Protein AF-A0A7K2QIB9-F1 (afdb_monomer_lite)

Secondary structure (DSSP, 8-state):
------PPP-HHHHHHHHTS--S-THHHHHHHHHHHHHTT------TTHHHHHHTTPPPSTTHHHHHHHHHHHHHTS---HHHHSTTS--SS-EEEEETTTTTTS-SSHHHHHHHHHHHHT--SEEEEEPPPHHHHHHHHHHHHHSPPP--PPPSS-SEE--HHHHHHHHHHHHHHHHHHHHHGGGGHHHHHTTHHHHHHHHHHEE--HHHHHHHHHHHHHHHHHHHHHHHHHHHHTT--

pLDDT: mean 85.78, std 11.89, range [34.44, 96.44]

Structure (mmCIF, N/CA/C/O backbone):
data_AF-A0A7K2QIB9-F1
#
_entry.id   AF-A0A7K2QIB9-F1
#
loop_
_atom_site.group_PDB
_atom_site.id
_atom_site.type_symbol
_atom_site.label_atom_id
_atom_site.label_alt_id
_atom_site.label_comp_id
_atom_site.label_asym_id
_atom_site.label_entity_id
_atom_site.label_seq_id
_atom_site.pdbx_PDB_ins_code
_atom_site.Cartn_x
_atom_site.Cartn_y
_atom_site.Cartn_z
_atom_site.occupancy
_atom_site.B_iso_or_equiv
_atom_site.auth_seq_id
_atom_site.auth_comp_id
_atom_site.auth_asym_id
_atom_site.auth_atom_id
_atom_site.pdbx_PDB_model_num
ATOM 1 N N . MET A 1 1 ? 44.587 0.524 -6.800 1.00 34.44 1 MET A N 1
ATOM 2 C CA . MET A 1 1 ? 43.826 0.194 -8.027 1.00 34.44 1 MET A CA 1
ATOM 3 C C . MET A 1 1 ? 43.039 -1.088 -7.784 1.00 34.44 1 MET A C 1
ATOM 5 O O . MET A 1 1 ? 43.622 -2.162 -7.813 1.00 34.44 1 MET A O 1
ATOM 9 N N . ALA A 1 2 ? 41.749 -0.988 -7.451 1.00 35.84 2 ALA A N 1
ATOM 10 C CA . ALA A 1 2 ? 40.898 -2.160 -7.239 1.00 35.84 2 ALA A CA 1
ATOM 11 C C . ALA A 1 2 ? 40.433 -2.709 -8.596 1.00 35.84 2 ALA A C 1
ATOM 13 O O . ALA A 1 2 ? 39.821 -1.992 -9.385 1.00 35.84 2 ALA A O 1
ATOM 14 N N . ARG A 1 3 ? 40.770 -3.972 -8.866 1.00 35.41 3 ARG A N 1
ATOM 15 C CA . ARG A 1 3 ? 40.412 -4.726 -10.073 1.00 35.41 3 ARG A CA 1
ATOM 16 C C . ARG A 1 3 ? 38.887 -4.744 -10.210 1.00 35.41 3 ARG A C 1
ATOM 18 O O . ARG A 1 3 ? 38.201 -5.292 -9.350 1.00 35.41 3 ARG A O 1
ATOM 25 N N . SER A 1 4 ? 38.354 -4.115 -11.253 1.00 42.84 4 SER A N 1
ATOM 26 C CA . SER A 1 4 ? 36.928 -4.160 -11.574 1.00 42.84 4 SER A CA 1
ATOM 27 C C . SER A 1 4 ? 36.536 -5.622 -11.782 1.00 42.84 4 SER A C 1
ATOM 29 O O . SER A 1 4 ? 36.976 -6.247 -12.741 1.00 42.84 4 SER A O 1
ATOM 31 N N . LYS A 1 5 ? 35.769 -6.196 -10.851 1.00 53.59 5 LYS A N 1
ATOM 32 C CA . LYS A 1 5 ? 35.172 -7.526 -11.008 1.00 53.59 5 LYS A CA 1
ATOM 33 C C . LYS A 1 5 ? 34.316 -7.466 -12.274 1.00 53.59 5 LYS A C 1
ATOM 35 O O . LYS A 1 5 ? 33.343 -6.713 -12.292 1.00 53.59 5 LYS A O 1
ATOM 40 N N . GLU A 1 6 ? 34.717 -8.158 -13.339 1.00 58.16 6 GLU A N 1
ATOM 41 C CA . GLU A 1 6 ? 33.943 -8.198 -14.580 1.00 58.16 6 GLU A CA 1
ATOM 42 C C . GLU A 1 6 ? 32.537 -8.705 -14.251 1.00 58.16 6 GLU A C 1
ATOM 44 O O . GLU A 1 6 ? 32.339 -9.834 -13.800 1.00 58.16 6 GLU A O 1
ATOM 49 N N . LEU A 1 7 ? 31.555 -7.815 -14.376 1.00 74.12 7 LEU A N 1
ATOM 50 C CA . LEU A 1 7 ? 30.162 -8.158 -14.152 1.00 74.12 7 LEU A CA 1
ATOM 51 C C . LEU A 1 7 ? 29.705 -8.991 -15.348 1.00 74.12 7 LEU A C 1
ATOM 53 O O . LEU A 1 7 ? 29.745 -8.521 -16.484 1.00 74.12 7 LEU A O 1
ATOM 57 N N . SER A 1 8 ? 29.268 -10.224 -15.093 1.00 83.12 8 SER A N 1
ATOM 58 C CA . SER A 1 8 ? 28.688 -11.060 -16.142 1.00 83.12 8 SER A CA 1
ATOM 59 C C . SER A 1 8 ? 27.402 -10.404 -16.680 1.00 83.12 8 SER A C 1
ATOM 61 O O . SER A 1 8 ? 26.557 -9.981 -15.873 1.00 83.12 8 SER A O 1
ATOM 63 N N . PRO A 1 9 ? 27.219 -10.289 -18.011 1.00 90.31 9 PRO A N 1
ATOM 64 C CA . PRO A 1 9 ? 26.031 -9.683 -18.605 1.00 90.31 9 PRO A CA 1
ATOM 65 C C . PRO A 1 9 ? 24.720 -10.314 -18.116 1.00 90.31 9 PRO A C 1
ATOM 67 O O . PRO A 1 9 ? 24.617 -11.519 -17.901 1.00 90.31 9 PRO A O 1
ATOM 70 N N . ASN A 1 10 ? 23.672 -9.499 -17.952 1.00 92.81 10 ASN A N 1
ATOM 71 C CA . ASN A 1 10 ? 22.337 -9.999 -17.617 1.00 92.81 10 ASN A CA 1
ATOM 72 C C . ASN A 1 10 ? 21.604 -10.487 -18.875 1.00 92.81 10 ASN A C 1
ATOM 74 O O . ASN A 1 10 ? 20.792 -9.763 -19.457 1.00 92.81 10 ASN A O 1
ATOM 78 N N . HIS A 1 11 ? 21.907 -11.711 -19.303 1.00 92.94 11 HIS A N 1
ATOM 79 C CA . HIS A 1 11 ? 21.233 -12.339 -20.442 1.00 92.94 11 HIS A CA 1
ATOM 80 C C . HIS A 1 11 ? 19.734 -12.533 -20.194 1.00 92.94 11 HIS A C 1
ATOM 82 O O . HIS A 1 11 ? 18.939 -12.360 -21.114 1.00 92.94 11 HIS A O 1
ATOM 88 N N . ARG A 1 12 ? 19.339 -12.802 -18.944 1.00 94.06 12 ARG A N 1
ATOM 89 C CA . ARG A 1 12 ? 17.939 -13.022 -18.585 1.00 94.06 12 ARG A CA 1
ATOM 90 C C . ARG A 1 12 ? 17.100 -11.752 -18.708 1.00 94.06 12 ARG A C 1
ATOM 92 O O . ARG A 1 12 ? 16.069 -11.772 -19.368 1.00 94.06 12 ARG A O 1
ATOM 99 N N . LEU A 1 13 ? 17.577 -10.627 -18.171 1.00 94.50 13 LEU A N 1
ATOM 100 C CA . LEU A 1 13 ? 16.929 -9.325 -18.367 1.00 94.50 13 LEU A CA 1
ATOM 101 C C . LEU A 1 13 ? 16.839 -8.958 -19.855 1.00 94.50 13 LEU A C 1
ATOM 103 O O . LEU A 1 13 ? 15.827 -8.417 -20.288 1.00 94.50 13 LEU A O 1
ATOM 107 N N . ARG A 1 14 ? 17.875 -9.265 -20.648 1.00 94.56 14 ARG A N 1
ATOM 108 C CA . ARG A 1 14 ? 17.849 -9.028 -22.099 1.00 94.56 14 ARG A CA 1
ATOM 109 C C . ARG A 1 14 ? 16.734 -9.820 -22.778 1.00 94.56 14 ARG A C 1
ATOM 111 O O . ARG A 1 14 ? 16.006 -9.247 -23.578 1.00 94.56 14 ARG A O 1
ATOM 118 N N . GLN A 1 15 ? 16.611 -11.102 -22.446 1.00 94.62 15 GLN A N 1
ATOM 119 C CA . GLN A 1 15 ? 15.565 -11.969 -22.979 1.00 94.62 15 GLN A CA 1
ATOM 120 C C . GLN A 1 15 ? 14.174 -11.454 -22.595 1.00 94.62 15 GLN A C 1
ATOM 122 O O . GLN A 1 15 ? 13.330 -11.289 -23.464 1.00 94.62 15 GLN A O 1
ATOM 127 N N . LEU A 1 16 ? 13.960 -11.118 -21.320 1.00 96.12 16 LEU A N 1
ATOM 128 C CA . LEU A 1 16 ? 12.670 -10.613 -20.847 1.00 96.12 16 LEU A CA 1
ATOM 129 C C . LEU A 1 16 ? 12.266 -9.304 -21.528 1.00 96.12 16 LEU A C 1
ATOM 131 O O . LEU A 1 16 ? 11.098 -9.141 -21.841 1.00 96.12 16 LEU A O 1
ATOM 135 N N . ILE A 1 17 ? 13.208 -8.389 -21.784 1.00 95.31 17 ILE A N 1
ATOM 136 C CA . ILE A 1 17 ? 12.923 -7.166 -22.554 1.00 95.31 17 ILE A CA 1
ATOM 137 C C . ILE A 1 17 ? 12.579 -7.509 -24.009 1.00 95.31 17 ILE A C 1
ATOM 139 O O . ILE A 1 17 ? 11.667 -6.910 -24.563 1.00 95.31 17 ILE A O 1
ATOM 143 N N . ALA A 1 18 ? 13.270 -8.467 -24.629 1.00 94.50 18 ALA A N 1
ATOM 144 C CA . ALA A 1 18 ? 12.975 -8.884 -26.001 1.00 94.50 18 ALA A CA 1
ATOM 145 C C . ALA A 1 18 ? 11.606 -9.577 -26.143 1.00 94.50 18 ALA A C 1
ATOM 147 O O . ALA A 1 18 ? 11.013 -9.529 -27.213 1.00 94.50 18 ALA A O 1
ATOM 148 N N . GLU A 1 19 ? 11.102 -10.198 -25.074 1.00 95.88 19 GLU A N 1
ATOM 149 C CA . GLU A 1 19 ? 9.745 -10.759 -25.013 1.00 95.88 19 GLU A CA 1
ATOM 150 C C . GLU A 1 19 ? 8.657 -9.674 -24.869 1.00 95.88 19 GLU A C 1
ATOM 152 O O . GLU A 1 19 ? 7.476 -9.977 -25.009 1.00 95.88 19 GLU A O 1
ATOM 157 N N . THR A 1 20 ? 9.023 -8.417 -24.589 1.00 94.94 20 THR A N 1
ATOM 158 C CA . THR A 1 20 ? 8.064 -7.301 -24.536 1.00 94.94 20 THR A CA 1
ATOM 159 C C . THR A 1 20 ? 7.880 -6.633 -25.897 1.00 94.94 20 THR A C 1
ATOM 161 O O . THR A 1 20 ? 8.784 -6.616 -26.725 1.00 94.94 20 THR A O 1
ATOM 164 N N . GLU A 1 21 ? 6.751 -5.950 -26.078 1.00 91.69 21 GLU A N 1
ATOM 165 C CA . GLU A 1 21 ? 6.473 -5.081 -27.234 1.00 91.69 21 GLU A CA 1
ATOM 166 C C . GLU A 1 21 ? 7.156 -3.697 -27.126 1.00 91.69 21 GLU A C 1
ATOM 168 O O . GLU A 1 21 ? 6.590 -2.674 -27.503 1.00 91.69 21 GLU A O 1
ATOM 173 N N . TRP A 1 22 ? 8.339 -3.602 -26.509 1.00 94.31 22 TRP A N 1
ATOM 174 C CA . TRP A 1 22 ? 9.015 -2.316 -26.301 1.00 94.31 22 TRP A CA 1
ATOM 175 C C . TRP A 1 22 ? 9.987 -1.987 -27.438 1.00 94.31 22 TRP A C 1
ATOM 177 O O . TRP A 1 22 ? 10.928 -2.732 -27.692 1.00 94.31 22 TRP A O 1
ATOM 187 N N . ASP A 1 23 ? 9.851 -0.791 -28.020 1.00 86.44 23 ASP A N 1
ATOM 188 C CA . ASP A 1 23 ? 10.692 -0.321 -29.139 1.00 86.44 23 ASP A CA 1
ATOM 189 C C . ASP A 1 23 ? 12.177 -0.147 -28.784 1.00 86.44 23 ASP A C 1
ATOM 191 O O . ASP A 1 23 ? 13.050 -0.114 -29.652 1.00 86.44 23 ASP A O 1
ATOM 195 N N . SER A 1 24 ? 12.497 0.034 -27.499 1.00 90.12 24 SER A N 1
ATOM 196 C CA . SER A 1 24 ? 13.882 0.149 -27.050 1.00 90.12 24 SER A CA 1
ATOM 197 C C . SER A 1 24 ? 14.056 -0.170 -25.570 1.00 90.12 24 SER A C 1
ATOM 199 O O . SER A 1 24 ? 13.151 -0.018 -24.750 1.00 90.12 24 SER A O 1
ATOM 201 N N . VAL A 1 25 ? 15.298 -0.480 -25.195 1.00 91.94 25 VAL A N 1
ATOM 202 C CA . VAL A 1 25 ? 15.733 -0.638 -23.796 1.00 91.94 25 VAL A CA 1
ATOM 203 C C . VAL A 1 25 ? 15.468 0.627 -22.956 1.00 91.94 25 VAL A C 1
ATOM 205 O O . VAL A 1 25 ? 15.287 0.537 -21.742 1.00 91.94 25 VAL A O 1
ATOM 208 N N . GLY A 1 26 ? 15.402 1.808 -23.585 1.00 93.06 26 GLY A N 1
ATOM 209 C CA . GLY A 1 26 ? 15.085 3.069 -22.909 1.00 93.06 26 GLY A CA 1
ATOM 210 C C . GLY A 1 26 ? 13.662 3.120 -22.343 1.00 93.06 26 GLY A C 1
ATOM 211 O O . GLY A 1 26 ? 13.453 3.746 -21.305 1.00 93.06 26 GLY A O 1
ATOM 212 N N . VAL A 1 27 ? 12.713 2.393 -22.946 1.00 95.81 27 VAL A N 1
ATOM 213 C CA . VAL A 1 27 ? 11.317 2.308 -22.474 1.00 95.81 27 VAL A CA 1
ATOM 214 C C . VAL A 1 27 ? 11.242 1.722 -21.062 1.00 95.81 27 VAL A C 1
ATOM 216 O O . VAL A 1 27 ? 10.396 2.135 -20.267 1.00 95.81 27 VAL A O 1
ATOM 219 N N . LEU A 1 28 ? 12.165 0.822 -20.702 1.00 96.19 28 LEU A N 1
ATOM 220 C CA . LEU A 1 28 ? 12.254 0.288 -19.344 1.00 96.19 28 LEU A CA 1
ATOM 221 C C . LEU A 1 28 ? 12.539 1.397 -18.320 1.00 96.19 28 LEU A C 1
ATOM 223 O O . LEU A 1 28 ? 11.940 1.398 -17.247 1.00 96.19 28 LEU A O 1
ATOM 227 N N . ALA A 1 29 ? 13.410 2.360 -18.643 1.00 96.19 29 ALA A N 1
ATOM 228 C CA . ALA A 1 29 ? 13.673 3.492 -17.753 1.00 96.19 29 ALA A CA 1
ATOM 229 C C . ALA A 1 29 ? 12.407 4.330 -17.546 1.00 96.19 29 ALA A C 1
ATOM 231 O O . ALA A 1 29 ? 12.079 4.660 -16.410 1.00 96.19 29 ALA A O 1
ATOM 232 N N . ASP A 1 30 ? 11.658 4.608 -18.616 1.00 95.88 30 ASP A N 1
ATOM 233 C CA . ASP A 1 30 ? 10.419 5.383 -18.524 1.00 95.88 30 ASP A CA 1
ATOM 234 C C . ASP A 1 30 ? 9.346 4.650 -17.708 1.00 95.88 30 ASP A C 1
ATOM 236 O O . ASP A 1 30 ? 8.641 5.265 -16.909 1.00 95.88 30 ASP A O 1
ATOM 240 N N . ARG A 1 31 ? 9.221 3.327 -17.882 1.00 96.00 31 ARG A N 1
ATOM 241 C CA . ARG A 1 31 ? 8.296 2.481 -17.109 1.00 96.00 31 ARG A CA 1
ATOM 242 C C . ARG A 1 31 ? 8.660 2.495 -15.624 1.00 96.00 31 ARG A C 1
ATOM 244 O O . ARG A 1 31 ? 7.782 2.695 -14.790 1.00 96.00 31 ARG A O 1
ATOM 251 N N . VAL A 1 32 ? 9.942 2.344 -15.293 1.00 95.62 32 VAL A N 1
ATOM 252 C CA . VAL A 1 32 ? 10.411 2.404 -13.901 1.00 95.62 32 VAL A CA 1
ATOM 253 C C . VAL A 1 32 ? 10.244 3.807 -13.316 1.00 95.62 32 VAL A C 1
ATOM 255 O O . VAL A 1 32 ? 9.813 3.918 -12.175 1.00 95.62 32 VAL A O 1
ATOM 258 N N . ASN A 1 33 ? 10.497 4.874 -14.080 1.00 95.56 33 ASN A N 1
ATOM 259 C CA . ASN A 1 33 ? 10.258 6.253 -13.638 1.00 95.56 33 ASN A CA 1
ATOM 260 C C . ASN A 1 33 ? 8.776 6.511 -13.343 1.00 95.56 33 ASN A C 1
ATOM 262 O O . ASN A 1 33 ? 8.464 7.159 -12.349 1.00 95.56 33 ASN A O 1
ATOM 266 N N . ARG A 1 34 ? 7.854 5.955 -14.144 1.00 93.81 34 ARG A N 1
ATOM 267 C CA . ARG A 1 34 ? 6.416 6.018 -13.838 1.00 93.81 34 ARG A CA 1
ATOM 268 C C . ARG A 1 34 ? 6.078 5.327 -12.521 1.00 93.81 34 ARG A C 1
ATOM 270 O O . ARG A 1 34 ? 5.335 5.894 -11.730 1.00 93.81 34 ARG A O 1
ATOM 277 N N . LEU A 1 35 ? 6.634 4.142 -12.269 1.00 93.56 35 LEU A N 1
ATOM 278 C CA . LEU A 1 35 ? 6.415 3.435 -11.004 1.00 93.56 35 LEU A CA 1
ATOM 279 C C . LEU A 1 35 ? 7.051 4.168 -9.811 1.00 93.56 35 LEU A C 1
ATOM 281 O O . LEU A 1 35 ? 6.445 4.241 -8.751 1.00 93.56 35 LEU A O 1
ATOM 285 N N . LEU A 1 36 ? 8.245 4.746 -9.983 1.00 90.88 36 LEU A N 1
ATOM 286 C CA . LEU A 1 36 ? 8.891 5.584 -8.968 1.00 90.88 36 LEU A CA 1
ATOM 287 C C . LEU A 1 36 ? 8.018 6.791 -8.618 1.00 90.88 36 LEU A C 1
ATOM 289 O O . LEU A 1 36 ? 7.805 7.059 -7.440 1.00 90.88 36 LEU A O 1
ATOM 293 N N . HIS A 1 37 ? 7.457 7.459 -9.625 1.00 89.31 37 HIS A N 1
ATOM 294 C CA . HIS A 1 37 ? 6.536 8.574 -9.426 1.00 89.31 37 HIS A CA 1
ATOM 295 C C . HIS A 1 37 ? 5.244 8.137 -8.718 1.00 89.31 37 HIS A C 1
ATOM 297 O O . HIS A 1 37 ? 4.799 8.792 -7.783 1.00 89.31 37 HIS A O 1
ATOM 303 N N . GLN A 1 38 ? 4.655 7.002 -9.113 1.00 86.50 38 GLN A N 1
ATOM 304 C CA . GLN A 1 38 ? 3.487 6.420 -8.432 1.00 86.50 38 GLN A CA 1
ATOM 305 C C . GLN A 1 38 ? 3.766 6.031 -6.977 1.00 86.50 38 GLN A C 1
ATOM 307 O O . GLN A 1 38 ? 2.830 5.955 -6.188 1.00 86.50 38 GLN A O 1
ATOM 312 N N . ALA A 1 39 ? 5.031 5.782 -6.643 1.00 83.94 39 ALA A N 1
ATOM 313 C CA . ALA A 1 39 ? 5.508 5.518 -5.294 1.00 83.94 39 ALA A CA 1
ATOM 314 C C . ALA A 1 39 ? 5.919 6.780 -4.514 1.00 83.94 39 ALA A C 1
ATOM 316 O O . ALA A 1 39 ? 6.516 6.661 -3.446 1.00 83.94 39 ALA A O 1
ATOM 317 N N . GLY A 1 40 ? 5.697 7.982 -5.059 1.00 81.12 40 GLY A N 1
ATOM 318 C CA . GLY A 1 40 ? 6.124 9.240 -4.437 1.00 81.12 40 GLY A CA 1
ATOM 319 C C . GLY A 1 40 ? 7.645 9.451 -4.412 1.00 81.12 40 GLY A C 1
ATOM 320 O O . GLY A 1 40 ? 8.139 10.348 -3.733 1.00 81.12 40 GLY A O 1
ATOM 321 N N . SER A 1 41 ? 8.423 8.641 -5.140 1.00 85.06 41 SER A N 1
ATOM 322 C CA . SER A 1 41 ? 9.877 8.787 -5.205 1.00 85.06 41 SER A CA 1
ATOM 323 C C . SER A 1 41 ? 10.282 9.913 -6.154 1.00 85.06 41 SER A C 1
ATOM 325 O O . SER A 1 41 ? 9.858 9.952 -7.307 1.00 85.06 41 SER A O 1
ATOM 327 N N . ARG A 1 42 ? 11.205 10.773 -5.706 1.00 82.62 42 ARG A N 1
ATOM 328 C CA . ARG A 1 42 ? 11.809 11.840 -6.530 1.00 82.62 42 ARG A CA 1
ATOM 329 C C . ARG A 1 42 ? 12.936 11.355 -7.449 1.00 82.62 42 ARG A C 1
ATOM 331 O O . ARG A 1 42 ? 13.497 12.126 -8.223 1.00 82.62 42 ARG A O 1
ATOM 338 N N . ARG A 1 43 ? 13.334 10.085 -7.342 1.00 88.88 43 ARG A N 1
ATOM 339 C CA . ARG A 1 43 ? 14.451 9.535 -8.116 1.00 88.88 43 ARG A CA 1
ATOM 340 C C . ARG A 1 43 ? 14.063 9.413 -9.589 1.00 88.88 43 ARG A C 1
ATOM 342 O O . ARG A 1 43 ? 13.095 8.736 -9.911 1.00 88.88 43 ARG A O 1
ATOM 349 N N . VAL A 1 44 ? 14.893 9.958 -10.479 1.00 93.19 44 VAL A N 1
ATOM 350 C CA . VAL A 1 44 ? 14.753 9.787 -11.933 1.00 93.19 44 VAL A CA 1
ATOM 351 C C . VAL A 1 44 ? 15.902 8.945 -12.478 1.00 93.19 44 VAL A C 1
ATOM 353 O O . VAL A 1 44 ? 17.078 9.192 -12.212 1.00 93.19 44 VAL A O 1
ATOM 356 N N . ILE A 1 45 ? 15.560 7.921 -13.251 1.00 94.56 45 ILE A N 1
ATOM 357 C CA . ILE A 1 45 ? 16.498 7.041 -13.940 1.00 94.56 45 ILE A CA 1
ATOM 358 C C . ILE A 1 45 ? 16.682 7.543 -15.370 1.00 94.56 45 ILE A C 1
ATOM 360 O O . ILE A 1 45 ? 15.728 7.621 -16.142 1.00 94.56 45 ILE A O 1
ATOM 364 N N . HIS A 1 46 ? 17.927 7.836 -15.748 1.00 96.12 46 HIS A N 1
ATOM 365 C CA . HIS A 1 46 ? 18.254 8.235 -17.115 1.00 96.12 46 HIS A CA 1
ATOM 366 C C . HIS A 1 46 ? 17.998 7.086 -18.104 1.00 96.12 46 HIS A C 1
ATOM 368 O O . HIS A 1 46 ? 18.300 5.929 -17.795 1.00 96.12 46 HIS A O 1
ATOM 374 N N . ARG A 1 47 ? 17.541 7.399 -19.324 1.00 95.19 47 ARG A N 1
ATOM 375 C CA . ARG A 1 47 ? 17.174 6.417 -20.366 1.00 95.19 47 ARG A CA 1
ATOM 376 C C . ARG A 1 47 ? 18.288 5.452 -20.774 1.00 95.19 47 ARG A C 1
ATOM 378 O O . ARG A 1 47 ? 18.010 4.354 -21.243 1.00 95.19 47 ARG A O 1
ATOM 385 N N . THR A 1 48 ? 19.551 5.821 -20.566 1.00 95.38 48 THR A N 1
ATOM 386 C CA . THR A 1 48 ? 20.703 4.941 -20.844 1.00 95.38 48 THR A CA 1
ATOM 387 C C . THR A 1 48 ? 21.094 4.042 -19.665 1.00 95.38 48 THR A C 1
ATOM 389 O O . THR A 1 48 ? 21.907 3.132 -19.816 1.00 95.38 48 THR A O 1
ATOM 392 N N . THR A 1 49 ? 20.517 4.250 -18.480 1.00 95.44 49 THR A N 1
ATOM 393 C CA . THR A 1 49 ? 20.827 3.460 -17.277 1.00 95.44 49 THR A CA 1
ATOM 394 C C . THR A 1 49 ? 20.518 1.970 -17.440 1.00 95.44 49 THR A C 1
ATOM 396 O O . THR A 1 49 ? 21.358 1.172 -17.019 1.00 95.44 49 THR A O 1
ATOM 399 N N . PRO A 1 50 ? 19.408 1.547 -18.085 1.00 95.88 50 PRO A N 1
ATOM 400 C CA . PRO A 1 50 ? 19.117 0.123 -18.231 1.00 95.88 50 PRO A CA 1
ATOM 401 C C . PRO A 1 50 ? 20.180 -0.663 -19.009 1.00 95.88 50 PRO A C 1
ATOM 403 O O . PRO A 1 50 ? 20.387 -1.846 -18.744 1.00 95.88 50 PRO A O 1
ATOM 406 N N . TYR A 1 51 ? 20.961 -0.011 -19.877 1.00 95.25 51 TYR A N 1
ATOM 407 C CA . TYR A 1 51 ? 22.106 -0.655 -20.530 1.00 95.25 51 TYR A CA 1
ATOM 408 C C . TYR A 1 51 ? 23.183 -1.101 -19.528 1.00 95.25 51 TYR A C 1
ATOM 410 O O . TYR A 1 51 ? 23.835 -2.122 -19.744 1.00 95.25 51 TYR A O 1
ATOM 418 N N . LYS A 1 52 ? 23.353 -0.401 -18.396 1.00 94.31 52 LYS A N 1
ATOM 419 C CA . LYS A 1 52 ? 24.241 -0.849 -17.307 1.00 94.31 52 LYS A CA 1
ATOM 420 C C . LYS A 1 52 ? 23.693 -2.103 -16.622 1.00 94.31 52 LYS A C 1
ATOM 422 O O . LYS A 1 52 ? 24.473 -2.967 -16.225 1.00 94.31 52 LYS A O 1
ATOM 427 N N . TRP A 1 53 ? 22.370 -2.242 -16.529 1.00 94.50 53 TRP A N 1
ATOM 428 C CA . TRP A 1 53 ? 21.728 -3.427 -15.950 1.00 94.50 53 TRP A CA 1
ATOM 429 C C . TRP A 1 53 ? 21.912 -4.660 -16.830 1.00 94.50 53 TRP A C 1
ATOM 431 O O . TRP A 1 53 ? 22.245 -5.737 -16.330 1.00 94.50 53 TRP A O 1
ATOM 441 N N . LEU A 1 54 ? 21.825 -4.471 -18.150 1.00 93.44 54 LEU A N 1
ATOM 442 C CA . LEU A 1 54 ? 22.157 -5.492 -19.146 1.00 93.44 54 LEU A CA 1
ATOM 443 C C . LEU A 1 54 ? 23.630 -5.919 -19.097 1.00 93.44 54 LEU A C 1
ATOM 445 O O . LEU A 1 54 ? 23.928 -7.079 -19.365 1.00 93.44 54 LEU A O 1
ATOM 449 N N . ARG A 1 55 ? 24.551 -5.020 -18.728 1.00 92.19 55 ARG A N 1
ATOM 450 C CA . ARG A 1 55 ? 25.977 -5.341 -18.507 1.00 92.19 55 ARG A CA 1
ATOM 451 C C . ARG A 1 55 ? 26.261 -6.014 -17.167 1.00 92.19 55 ARG A C 1
ATOM 453 O O . ARG A 1 55 ? 27.378 -6.441 -16.936 1.00 92.19 55 ARG A O 1
ATOM 460 N N . GLY A 1 56 ? 25.266 -6.108 -16.294 1.00 88.88 56 GLY A N 1
ATOM 461 C CA . GLY A 1 56 ? 25.366 -6.898 -15.077 1.00 88.88 56 GLY A CA 1
ATOM 462 C C . GLY A 1 56 ? 25.195 -6.135 -13.770 1.00 88.88 56 GLY A C 1
ATOM 463 O O . GLY A 1 56 ? 25.160 -6.743 -12.705 1.00 88.88 56 GLY A O 1
ATOM 464 N N . HIS A 1 57 ? 25.025 -4.816 -13.831 1.00 90.44 57 HIS A N 1
ATOM 465 C CA . HIS A 1 57 ? 24.828 -4.001 -12.638 1.00 90.44 57 HIS A CA 1
ATOM 466 C C . HIS A 1 57 ? 23.413 -4.175 -12.065 1.00 90.44 57 HIS A C 1
ATOM 468 O O . HIS A 1 57 ? 22.430 -3.959 -12.773 1.00 90.44 57 HIS A O 1
ATOM 474 N N . VAL A 1 58 ? 23.283 -4.480 -10.774 1.00 89.94 58 VAL A N 1
ATOM 475 C CA . VAL A 1 58 ? 21.983 -4.443 -10.079 1.00 89.94 58 VAL A CA 1
ATOM 476 C C . VAL A 1 58 ? 21.783 -3.039 -9.511 1.00 89.94 58 VAL A C 1
ATOM 478 O O . VAL A 1 58 ? 22.671 -2.535 -8.824 1.00 89.94 58 VAL A O 1
ATOM 481 N N . PRO A 1 59 ? 20.690 -2.332 -9.839 1.00 89.62 59 PRO A N 1
ATOM 482 C CA . PRO A 1 59 ? 20.458 -1.003 -9.289 1.00 89.62 59 PRO A CA 1
ATOM 483 C C . PRO A 1 59 ? 20.201 -1.063 -7.774 1.00 89.62 59 PRO A C 1
ATOM 485 O O . PRO A 1 59 ? 19.754 -2.071 -7.245 1.00 89.62 59 PRO A O 1
ATOM 488 N N . SER A 1 60 ? 20.483 0.025 -7.061 1.00 86.06 60 SER A N 1
ATOM 489 C CA . SER A 1 60 ? 20.270 0.114 -5.611 1.00 86.06 60 SER A CA 1
ATOM 490 C C . SER A 1 60 ? 18.842 0.526 -5.238 1.00 86.06 60 SER A C 1
ATOM 492 O O . SER A 1 60 ? 1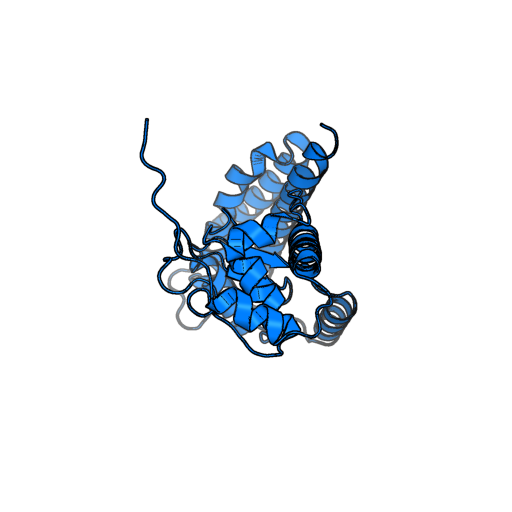8.125 1.146 -6.035 1.00 86.06 60 SER A O 1
ATOM 494 N N . GLY A 1 61 ? 18.469 0.271 -3.982 1.00 84.50 61 GLY A N 1
ATOM 495 C CA . GLY A 1 61 ? 17.194 0.699 -3.406 1.00 84.50 61 GLY A CA 1
ATOM 496 C C . GLY A 1 61 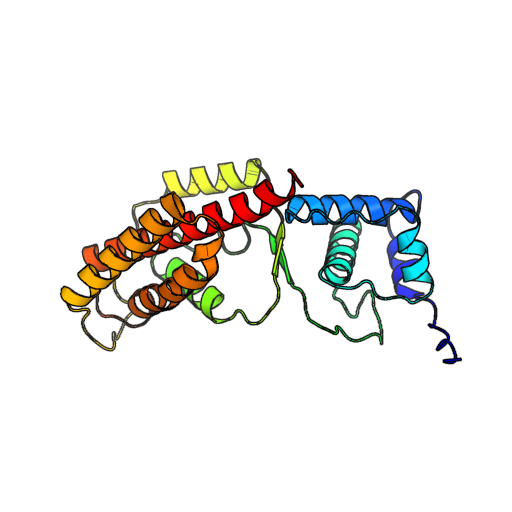? 16.005 -0.063 -4.005 1.00 84.50 61 GLY A C 1
ATOM 497 O O . GLY A 1 61 ? 16.141 -1.254 -4.265 1.00 84.50 61 GLY A O 1
ATOM 498 N N . PRO A 1 62 ? 14.858 0.595 -4.256 1.00 88.62 62 PRO A N 1
ATOM 499 C CA . PRO A 1 62 ? 13.643 -0.084 -4.718 1.00 88.62 62 PRO A CA 1
ATOM 500 C C . PRO A 1 62 ? 13.674 -0.494 -6.197 1.00 88.62 62 PRO A C 1
ATOM 502 O O . PRO A 1 62 ? 12.829 -1.255 -6.664 1.00 88.62 62 PRO A O 1
ATOM 505 N N . VAL A 1 63 ? 14.638 0.023 -6.964 1.00 92.75 63 VAL A N 1
ATOM 506 C CA . VAL A 1 63 ? 14.662 -0.091 -8.427 1.00 92.75 63 VAL A CA 1
ATOM 507 C C . VAL A 1 63 ? 14.665 -1.540 -8.933 1.00 92.75 63 VAL A C 1
ATOM 509 O O . VAL A 1 63 ? 13.933 -1.795 -9.886 1.00 92.75 63 VAL A O 1
ATOM 512 N N . PRO A 1 64 ? 15.402 -2.508 -8.347 1.00 92.88 64 PRO A N 1
ATOM 513 C CA . PRO A 1 64 ? 15.335 -3.896 -8.802 1.00 92.88 64 PRO A CA 1
ATOM 514 C C . PRO A 1 64 ? 13.921 -4.476 -8.770 1.00 92.88 64 PRO A C 1
ATOM 516 O O . PRO A 1 64 ? 13.522 -5.141 -9.724 1.00 92.88 64 PRO A O 1
ATOM 519 N N . ALA A 1 65 ? 13.159 -4.186 -7.714 1.00 91.06 65 ALA A N 1
ATOM 520 C CA . ALA A 1 65 ? 11.788 -4.658 -7.564 1.00 91.06 65 ALA A CA 1
ATOM 521 C C . ALA A 1 65 ? 10.832 -3.933 -8.527 1.00 91.06 65 ALA A C 1
ATOM 523 O O . ALA A 1 65 ? 9.944 -4.549 -9.111 1.00 91.06 65 ALA A O 1
ATOM 524 N N . LEU A 1 66 ? 11.062 -2.642 -8.785 1.00 93.94 66 LEU A N 1
ATOM 525 C CA . LEU A 1 66 ? 10.303 -1.891 -9.789 1.00 93.94 66 LEU A CA 1
ATOM 526 C C . LEU A 1 66 ? 10.560 -2.378 -11.220 1.00 93.94 66 LEU A C 1
ATOM 528 O O . LEU A 1 66 ? 9.640 -2.381 -12.033 1.00 93.94 66 LEU A O 1
ATOM 532 N N . VAL A 1 67 ? 11.779 -2.826 -11.534 1.00 95.06 67 VAL A N 1
ATOM 533 C CA . VAL A 1 67 ? 12.087 -3.474 -12.821 1.00 95.06 67 VAL A CA 1
ATOM 534 C C . VAL A 1 67 ? 11.305 -4.780 -12.961 1.00 95.06 67 VAL A C 1
ATOM 536 O O . VAL A 1 67 ? 10.667 -4.992 -13.991 1.00 95.06 67 VAL A O 1
ATOM 539 N N . VAL A 1 68 ? 11.299 -5.619 -11.919 1.00 94.56 68 VAL A N 1
ATOM 540 C CA . VAL A 1 68 ? 10.510 -6.863 -11.879 1.00 94.56 68 VAL A CA 1
ATOM 541 C C . VAL A 1 68 ? 9.024 -6.561 -12.093 1.00 94.56 68 VAL A C 1
ATOM 543 O O . VAL A 1 68 ? 8.395 -7.164 -12.963 1.00 94.56 68 VAL A O 1
ATOM 546 N N . ARG A 1 69 ? 8.468 -5.565 -11.387 1.00 94.50 69 ARG A N 1
ATOM 547 C CA . ARG A 1 69 ? 7.063 -5.152 -11.535 1.00 94.50 69 ARG A CA 1
ATOM 548 C C . ARG A 1 69 ? 6.752 -4.616 -12.936 1.00 94.50 69 ARG A C 1
ATOM 550 O O . ARG A 1 69 ? 5.704 -4.952 -13.490 1.00 94.50 69 ARG A O 1
ATOM 557 N N . ALA A 1 70 ? 7.640 -3.810 -13.520 1.00 95.44 70 ALA A N 1
ATOM 558 C CA . ALA A 1 70 ? 7.469 -3.266 -14.868 1.00 95.44 70 ALA A CA 1
ATOM 559 C C . ALA A 1 70 ? 7.429 -4.372 -15.934 1.00 95.44 70 ALA A C 1
ATOM 561 O O . ALA A 1 70 ? 6.567 -4.336 -16.811 1.00 95.44 70 ALA A O 1
ATOM 562 N N . LEU A 1 71 ? 8.325 -5.359 -15.833 1.00 96.19 71 LEU A N 1
ATOM 563 C CA . LEU A 1 71 ? 8.367 -6.508 -16.740 1.00 96.19 71 LEU A CA 1
ATOM 564 C C . LEU A 1 71 ? 7.170 -7.438 -16.535 1.00 96.19 71 LEU A C 1
ATOM 566 O O . LEU A 1 71 ? 6.541 -7.819 -17.514 1.00 96.19 71 LEU A O 1
ATOM 570 N N . SER A 1 72 ? 6.806 -7.734 -15.283 1.00 95.06 72 SER A N 1
ATOM 571 C CA . SER A 1 72 ? 5.636 -8.572 -14.971 1.00 95.06 72 SER A CA 1
ATOM 572 C C . SER A 1 72 ? 4.361 -7.990 -15.584 1.00 95.06 72 SER A C 1
ATOM 574 O O . SER A 1 72 ? 3.586 -8.684 -16.233 1.00 95.06 72 SER A O 1
ATOM 576 N N . THR A 1 73 ? 4.191 -6.669 -15.451 1.00 93.19 73 THR A N 1
ATOM 577 C CA . THR A 1 73 ? 3.046 -5.946 -16.021 1.00 93.19 73 THR A CA 1
ATOM 578 C C . THR A 1 73 ? 3.054 -5.978 -17.550 1.00 93.19 73 THR A C 1
ATOM 580 O O . THR A 1 73 ? 2.002 -6.131 -18.155 1.00 93.19 73 THR A O 1
ATOM 583 N N . ALA A 1 74 ? 4.220 -5.822 -18.183 1.00 95.31 74 ALA A N 1
ATOM 584 C CA . ALA A 1 74 ? 4.324 -5.819 -19.642 1.00 95.31 74 ALA A CA 1
ATOM 585 C C . ALA A 1 74 ? 4.150 -7.209 -20.268 1.00 95.31 74 ALA A C 1
ATOM 587 O O . ALA A 1 74 ? 3.654 -7.300 -21.383 1.00 95.31 74 ALA A O 1
ATOM 588 N N . LEU A 1 75 ? 4.550 -8.268 -19.562 1.00 95.75 75 LEU A N 1
ATOM 589 C CA . LEU A 1 75 ? 4.473 -9.652 -20.038 1.00 95.75 75 LEU A CA 1
ATOM 590 C C . LEU A 1 75 ? 3.189 -10.377 -19.604 1.00 95.75 75 LEU A C 1
ATOM 592 O O . LEU A 1 75 ? 2.969 -11.510 -20.020 1.00 95.75 75 LEU A O 1
ATOM 596 N N . GLY A 1 76 ? 2.370 -9.771 -18.738 1.00 93.69 76 GLY A N 1
ATOM 597 C CA . GLY A 1 76 ? 1.131 -10.376 -18.241 1.00 93.69 76 GLY A CA 1
ATOM 598 C C . GLY A 1 76 ? 1.333 -11.606 -17.345 1.00 93.69 76 GLY A C 1
ATOM 599 O O . GLY A 1 76 ? 0.427 -12.426 -17.235 1.00 93.69 76 GLY A O 1
ATOM 600 N N . ARG A 1 77 ? 2.507 -11.756 -16.717 1.00 95.19 77 ARG A N 1
ATOM 601 C CA . ARG A 1 77 ? 2.828 -12.860 -15.793 1.00 95.19 77 ARG A CA 1
ATOM 602 C C . ARG A 1 77 ? 3.648 -12.365 -14.610 1.00 95.19 77 ARG A C 1
ATOM 604 O O . ARG A 1 77 ? 4.433 -11.430 -14.767 1.00 95.19 77 ARG A O 1
ATOM 611 N N . ASP A 1 78 ? 3.518 -13.015 -13.461 1.00 90.75 78 ASP A N 1
ATOM 612 C CA . ASP A 1 78 ? 4.304 -12.665 -12.280 1.00 90.75 78 ASP A CA 1
ATOM 613 C C . ASP A 1 78 ? 5.754 -13.134 -12.426 1.00 90.75 78 ASP A C 1
ATOM 615 O O . ASP A 1 78 ? 6.029 -14.302 -12.700 1.00 90.75 78 ASP A O 1
ATOM 619 N N . LEU A 1 79 ? 6.688 -12.197 -12.263 1.00 92.88 79 LEU A N 1
ATOM 620 C CA . LEU A 1 79 ? 8.117 -12.471 -12.173 1.00 92.88 79 LEU A CA 1
ATOM 621 C C . LEU A 1 79 ? 8.598 -12.218 -10.748 1.00 92.88 79 LEU A C 1
ATOM 623 O O . LEU A 1 79 ? 8.150 -11.291 -10.072 1.00 92.88 79 LEU A O 1
ATOM 627 N N . THR A 1 80 ? 9.581 -12.998 -10.326 1.00 89.94 80 THR A N 1
ATOM 628 C CA . THR A 1 80 ? 10.307 -12.805 -9.072 1.00 89.94 80 THR A CA 1
ATOM 629 C C . THR A 1 80 ? 11.612 -12.038 -9.296 1.00 89.94 80 THR A C 1
ATOM 631 O O . THR A 1 80 ? 12.042 -11.780 -10.424 1.00 89.94 80 THR A O 1
ATOM 634 N N . PHE A 1 81 ? 12.282 -11.663 -8.201 1.00 90.00 81 PHE A N 1
ATOM 635 C CA . PHE A 1 81 ? 13.624 -11.083 -8.279 1.00 90.00 81 PHE A CA 1
ATOM 636 C C . PHE A 1 81 ? 14.599 -12.029 -8.990 1.00 90.00 81 PHE A C 1
ATOM 638 O O . PHE A 1 81 ? 15.350 -11.585 -9.862 1.00 90.00 81 PHE A O 1
ATOM 645 N N . ASP A 1 82 ? 14.559 -13.318 -8.656 1.00 89.69 82 ASP A N 1
ATOM 646 C CA . ASP A 1 82 ? 15.479 -14.315 -9.200 1.00 89.69 82 ASP A CA 1
ATOM 647 C C . ASP A 1 82 ? 15.215 -14.599 -10.681 1.00 89.69 82 ASP A C 1
ATOM 649 O O . ASP A 1 82 ? 16.166 -14.845 -11.423 1.00 89.69 82 ASP A O 1
ATOM 653 N N . ASP A 1 83 ? 13.976 -14.424 -11.154 1.00 91.50 83 ASP A N 1
ATOM 654 C CA . ASP A 1 83 ? 13.642 -14.519 -12.580 1.00 91.50 83 ASP A CA 1
ATOM 655 C C . ASP A 1 83 ? 14.311 -13.443 -13.441 1.00 91.50 83 ASP A C 1
ATOM 657 O O . ASP A 1 83 ? 14.470 -13.648 -14.645 1.00 91.50 83 ASP A O 1
ATOM 661 N N . VAL A 1 84 ? 14.683 -12.295 -12.858 1.00 91.88 84 VAL A N 1
ATOM 662 C CA . VAL A 1 84 ? 15.255 -11.133 -13.569 1.00 91.88 84 VAL A CA 1
ATOM 663 C C . VAL A 1 84 ? 16.741 -10.942 -13.257 1.00 91.88 84 VAL A C 1
ATOM 665 O O . VAL A 1 84 ? 17.531 -10.569 -14.131 1.00 91.88 84 VAL A O 1
ATOM 668 N N . TRP A 1 85 ? 17.141 -11.186 -12.012 1.00 90.38 85 TRP A N 1
ATOM 669 C CA . TRP A 1 85 ? 18.468 -10.888 -11.471 1.00 90.38 85 TRP A CA 1
ATOM 670 C C . TRP A 1 85 ? 19.243 -12.159 -11.100 1.00 90.38 85 TRP A C 1
ATOM 672 O O . TRP A 1 85 ? 20.026 -12.141 -10.153 1.00 90.38 85 TRP A O 1
ATOM 682 N N . VAL A 1 86 ? 19.035 -13.244 -11.854 1.00 82.50 86 VAL A N 1
ATOM 683 C CA . VAL A 1 86 ? 19.602 -14.587 -11.629 1.00 82.50 86 VAL A CA 1
ATOM 684 C C . VAL A 1 86 ? 21.040 -14.546 -11.093 1.00 82.50 86 VAL A C 1
ATOM 686 O O . VAL A 1 86 ? 21.918 -13.921 -11.695 1.00 82.50 86 VAL A O 1
ATOM 689 N N . HIS A 1 87 ? 21.288 -15.248 -9.983 1.00 73.88 87 HIS A N 1
ATOM 690 C CA . HIS A 1 87 ? 22.590 -15.343 -9.302 1.00 73.88 87 HIS A CA 1
ATOM 691 C C . HIS A 1 87 ? 23.140 -14.018 -8.743 1.00 73.88 87 HIS A C 1
ATOM 693 O O . HIS A 1 87 ? 24.347 -13.900 -8.521 1.00 73.88 87 HIS A O 1
ATOM 699 N N . ARG A 1 88 ? 22.292 -13.004 -8.520 1.00 74.69 88 ARG A N 1
ATOM 700 C CA . ARG A 1 88 ? 22.735 -11.703 -7.983 1.00 74.69 88 ARG A CA 1
ATOM 701 C C . ARG A 1 88 ? 22.219 -11.357 -6.598 1.00 74.69 88 ARG A C 1
ATOM 703 O O . ARG A 1 88 ? 22.638 -10.311 -6.124 1.00 74.69 88 ARG A O 1
ATOM 710 N N . GLY A 1 89 ? 21.406 -12.227 -5.984 1.00 59.53 89 GLY A N 1
ATOM 711 C CA . GLY A 1 89 ? 20.969 -12.210 -4.579 1.00 59.53 89 GLY A CA 1
ATOM 712 C C . GLY A 1 89 ? 20.402 -10.865 -4.091 1.00 59.53 89 GLY A C 1
ATOM 713 O O . GLY A 1 89 ? 21.139 -9.882 -4.017 1.00 59.53 89 GLY A O 1
ATOM 714 N N . PRO A 1 90 ? 19.123 -10.758 -3.699 1.00 59.19 90 PRO A N 1
ATOM 715 C CA . PRO A 1 90 ? 18.603 -9.482 -3.223 1.00 59.19 90 PRO A CA 1
ATOM 716 C C . PRO A 1 90 ? 19.354 -9.042 -1.955 1.00 59.19 90 PRO A C 1
ATOM 718 O O . PRO A 1 90 ? 19.318 -9.718 -0.934 1.00 59.19 90 PRO A O 1
ATOM 721 N N . THR A 1 91 ? 20.023 -7.883 -1.993 1.00 58.47 91 THR A N 1
ATOM 722 C CA . THR A 1 91 ? 20.656 -7.292 -0.793 1.00 58.47 91 THR A CA 1
ATOM 723 C C . THR A 1 91 ? 19.601 -6.860 0.236 1.00 58.47 91 THR A C 1
ATOM 725 O O . THR A 1 91 ? 19.877 -6.749 1.426 1.00 58.47 91 THR A O 1
ATOM 728 N N . THR A 1 92 ? 18.370 -6.606 -0.217 1.00 63.75 92 THR A N 1
ATOM 729 C CA . THR A 1 92 ? 17.179 -6.361 0.605 1.00 63.75 92 THR A CA 1
ATOM 730 C C . THR A 1 92 ? 15.952 -6.672 -0.249 1.00 63.75 92 THR A C 1
ATOM 732 O O . THR A 1 92 ? 15.824 -6.118 -1.344 1.00 63.75 92 THR A O 1
ATOM 735 N N . VAL A 1 93 ? 15.049 -7.537 0.219 1.00 66.19 93 VAL A N 1
ATOM 736 C CA . VAL A 1 93 ? 13.775 -7.781 -0.474 1.00 66.19 93 VAL A CA 1
ATOM 737 C C . VAL A 1 93 ? 12.923 -6.522 -0.328 1.00 66.19 93 VAL A C 1
ATOM 739 O O . VAL A 1 93 ? 12.550 -6.141 0.780 1.00 66.19 93 VAL A O 1
ATOM 742 N N . THR A 1 94 ? 12.700 -5.830 -1.446 1.00 78.12 94 THR A N 1
ATOM 743 C CA . THR A 1 94 ? 11.759 -4.710 -1.511 1.00 78.12 94 THR A CA 1
ATOM 744 C C . THR A 1 94 ? 10.484 -5.210 -2.160 1.00 78.12 94 THR A C 1
ATOM 746 O O . THR A 1 94 ?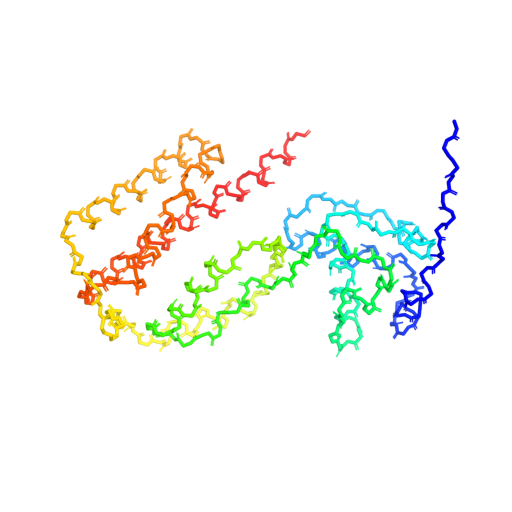 10.505 -5.626 -3.317 1.00 78.12 94 THR A O 1
ATOM 749 N N . GLU A 1 95 ? 9.392 -5.180 -1.417 1.00 81.00 95 GLU A N 1
ATOM 750 C CA . GLU A 1 95 ? 8.083 -5.582 -1.908 1.00 81.00 95 GLU A CA 1
ATOM 751 C C . GLU A 1 95 ? 7.424 -4.392 -2.616 1.00 81.00 95 GLU A C 1
ATOM 753 O O . GLU A 1 95 ? 7.486 -3.266 -2.128 1.00 81.00 95 GLU A O 1
ATOM 758 N N . VAL A 1 96 ? 6.827 -4.611 -3.787 1.00 82.12 96 VAL A N 1
ATOM 759 C CA . VAL A 1 96 ? 6.116 -3.562 -4.533 1.00 82.12 96 VAL A CA 1
ATOM 760 C C . VAL A 1 96 ? 4.636 -3.899 -4.514 1.00 82.12 96 VAL A C 1
ATOM 762 O O . VAL A 1 96 ? 4.212 -4.767 -5.277 1.00 82.12 96 VAL A O 1
ATOM 765 N N . ILE A 1 97 ? 3.872 -3.198 -3.685 1.00 84.62 97 ILE A N 1
ATOM 766 C CA . ILE A 1 97 ? 2.432 -3.408 -3.499 1.00 84.62 97 ILE A CA 1
ATOM 767 C C . ILE A 1 97 ? 1.631 -2.264 -4.110 1.00 84.62 97 ILE A C 1
ATOM 769 O O . ILE A 1 97 ? 2.162 -1.174 -4.344 1.00 84.62 97 ILE A O 1
ATOM 773 N N . ARG A 1 98 ? 0.344 -2.481 -4.374 1.00 84.75 98 ARG A N 1
ATOM 774 C CA . ARG A 1 98 ? -0.577 -1.382 -4.710 1.00 84.75 98 ARG A CA 1
ATOM 775 C C . ARG A 1 98 ? -1.269 -0.867 -3.454 1.00 84.75 98 ARG A C 1
ATOM 777 O O . ARG A 1 98 ? -1.532 -1.626 -2.537 1.00 84.75 98 ARG A O 1
ATOM 784 N N . ALA A 1 99 ? -1.640 0.410 -3.442 1.00 84.50 99 ALA A N 1
ATOM 785 C CA . ALA A 1 99 ? -2.315 1.032 -2.299 1.00 84.50 99 ALA A CA 1
ATOM 786 C C . ALA A 1 99 ? -3.682 0.406 -1.958 1.00 84.50 99 ALA A C 1
ATOM 788 O O . ALA A 1 99 ? -4.190 0.628 -0.868 1.00 84.50 99 ALA A O 1
ATOM 789 N N . HIS A 1 100 ? -4.282 -0.351 -2.884 1.00 84.00 100 HIS A N 1
ATOM 790 C CA . HIS A 1 100 ? -5.534 -1.076 -2.650 1.00 84.00 100 HIS A CA 1
ATOM 791 C C . HIS A 1 100 ? -5.342 -2.553 -2.294 1.00 84.00 100 HIS A C 1
ATOM 793 O O . HIS A 1 100 ? -6.321 -3.265 -2.089 1.00 84.00 100 HIS A O 1
ATOM 799 N N . GLU A 1 101 ? -4.106 -3.040 -2.302 1.00 83.69 101 GLU A N 1
ATOM 800 C CA . GLU A 1 101 ? -3.807 -4.433 -2.001 1.00 83.69 101 GLU A CA 1
ATOM 801 C C . GLU A 1 101 ? -4.148 -4.718 -0.535 1.00 83.69 101 GLU A C 1
ATOM 803 O O . GLU A 1 101 ? -3.756 -3.962 0.352 1.00 83.69 101 GLU A O 1
ATOM 808 N N . GLY A 1 102 ? -4.943 -5.763 -0.297 1.00 80.56 102 GLY A N 1
ATOM 809 C CA . GLY A 1 102 ? -5.503 -6.068 1.019 1.00 80.56 102 GLY A CA 1
ATOM 810 C C . GLY A 1 102 ? -6.766 -5.280 1.388 1.00 80.56 102 GLY A C 1
ATOM 811 O O . GLY A 1 102 ? -7.281 -5.480 2.480 1.00 80.56 102 GLY A O 1
ATOM 812 N N . LEU A 1 103 ? -7.306 -4.408 0.524 1.00 81.25 103 LEU A N 1
ATOM 813 C CA . LEU A 1 103 ? -8.596 -3.734 0.776 1.00 81.25 103 LEU A CA 1
ATOM 814 C C . LEU A 1 103 ? -9.822 -4.557 0.344 1.00 81.25 103 LEU A C 1
ATOM 816 O O . LEU A 1 103 ? -10.951 -4.112 0.511 1.00 81.25 103 LEU A O 1
ATOM 820 N N . ASP A 1 104 ? -9.611 -5.754 -0.194 1.00 81.19 104 ASP A N 1
ATOM 821 C CA . ASP A 1 104 ? -10.628 -6.738 -0.584 1.00 81.19 104 ASP A CA 1
ATOM 822 C C . ASP A 1 104 ? -11.111 -7.621 0.582 1.00 81.19 104 ASP A C 1
ATOM 824 O O . ASP A 1 104 ? -11.849 -8.588 0.387 1.00 81.19 104 ASP A O 1
ATOM 828 N N . GLN A 1 105 ? -10.698 -7.292 1.806 1.00 86.00 105 GLN A N 1
ATOM 829 C CA . GLN A 1 105 ? -11.097 -8.006 3.012 1.00 86.00 105 GLN A CA 1
ATOM 830 C C . GLN A 1 105 ? -12.587 -7.799 3.335 1.00 86.00 105 GLN A C 1
ATOM 832 O O . GLN A 1 105 ? -13.168 -6.768 2.982 1.00 86.00 105 GLN A O 1
ATOM 837 N N . PRO A 1 106 ? -13.216 -8.746 4.057 1.00 87.12 106 PRO A N 1
ATOM 838 C CA . PRO A 1 106 ? -14.571 -8.565 4.563 1.00 87.12 106 PRO A CA 1
ATOM 839 C C . PRO A 1 106 ? -14.712 -7.268 5.371 1.00 87.12 106 PRO A C 1
ATOM 841 O O . PRO A 1 106 ? -13.863 -6.945 6.200 1.00 87.12 106 PRO A O 1
ATOM 844 N N . TRP A 1 107 ? -15.810 -6.536 5.165 1.00 86.94 107 TRP A N 1
ATOM 845 C CA . TRP A 1 107 ? -16.126 -5.324 5.928 1.00 86.94 107 TRP A CA 1
ATOM 846 C C . TRP A 1 107 ? -16.711 -5.672 7.308 1.00 86.94 107 TRP A C 1
ATOM 848 O O . TRP A 1 107 ? -17.874 -5.407 7.610 1.00 86.94 107 TRP A O 1
ATOM 858 N N . ASP A 1 108 ? -15.908 -6.338 8.134 1.00 87.50 108 ASP A N 1
ATOM 859 C CA . ASP A 1 108 ? -16.237 -6.764 9.490 1.00 87.50 108 ASP A CA 1
ATOM 860 C C . ASP A 1 108 ? -14.981 -6.836 10.383 1.00 87.50 108 ASP A C 1
ATOM 862 O O . ASP A 1 108 ? -13.883 -6.423 10.003 1.00 87.50 108 ASP A O 1
ATOM 866 N N . ILE A 1 109 ? -15.144 -7.344 11.608 1.00 87.12 109 ILE A N 1
ATOM 867 C CA . ILE A 1 109 ? -14.037 -7.503 12.556 1.00 87.12 109 ILE A CA 1
ATOM 868 C C . ILE A 1 109 ? -12.957 -8.480 12.059 1.00 87.12 109 ILE A C 1
ATOM 870 O O . ILE A 1 109 ? -11.778 -8.273 12.336 1.00 87.12 109 ILE A O 1
ATOM 874 N N . THR A 1 110 ? -13.332 -9.505 11.290 1.00 88.56 110 THR A N 1
ATOM 875 C CA . THR A 1 110 ? -12.396 -10.494 10.744 1.00 88.56 110 THR A CA 1
ATOM 876 C C . THR A 1 110 ? -11.467 -9.837 9.733 1.00 88.56 110 THR A C 1
ATOM 878 O O . THR A 1 110 ? -10.252 -10.020 9.799 1.00 88.56 110 THR A O 1
ATOM 881 N N . GLY A 1 111 ? -12.023 -9.027 8.827 1.00 89.44 111 GLY A N 1
ATOM 882 C CA . GLY A 1 111 ? -11.223 -8.275 7.863 1.00 89.44 111 GLY A CA 1
ATOM 883 C C . GLY A 1 111 ? -10.297 -7.262 8.534 1.00 89.44 111 GLY A C 1
ATOM 884 O O . GLY A 1 111 ? -9.128 -7.161 8.159 1.00 89.44 111 GLY A O 1
ATOM 885 N N . LEU A 1 112 ? -10.770 -6.581 9.587 1.00 89.38 112 LEU A N 1
ATOM 886 C CA . LEU A 1 112 ? -9.915 -5.711 10.398 1.00 89.38 112 LEU A CA 1
ATOM 887 C C . LEU A 1 112 ? -8.758 -6.499 11.030 1.00 89.38 112 LEU A C 1
ATOM 889 O O . LEU A 1 112 ? -7.613 -6.070 10.929 1.00 89.38 112 LEU A O 1
ATOM 893 N N . HIS A 1 113 ? -9.010 -7.660 11.641 1.00 88.25 113 HIS A N 1
ATOM 894 C CA . HIS A 1 113 ? -7.941 -8.475 12.230 1.00 88.25 113 HIS A CA 1
ATOM 895 C C . HIS A 1 113 ? -6.921 -8.955 11.200 1.00 88.25 113 HIS A C 1
ATOM 897 O O . HIS A 1 113 ? -5.727 -8.904 11.491 1.00 88.25 113 HIS A O 1
ATOM 903 N N . ASN A 1 114 ? -7.357 -9.350 10.002 1.00 88.62 114 ASN A N 1
ATOM 904 C CA . ASN A 1 114 ? -6.448 -9.723 8.917 1.00 88.62 114 ASN A CA 1
ATOM 905 C C . ASN A 1 114 ? -5.516 -8.557 8.546 1.00 88.62 114 ASN A C 1
ATOM 907 O O . ASN A 1 114 ? -4.303 -8.741 8.459 1.00 88.62 114 ASN A O 1
ATOM 911 N N . LEU A 1 115 ? -6.062 -7.343 8.405 1.00 87.69 115 LEU A N 1
ATOM 912 C CA . LEU A 1 115 ? -5.278 -6.133 8.132 1.00 87.69 115 LEU A CA 1
ATOM 913 C C . LEU A 1 115 ? -4.282 -5.814 9.255 1.00 87.69 115 LEU A C 1
ATOM 915 O O . LEU A 1 115 ? -3.129 -5.477 8.986 1.00 87.69 115 LEU A O 1
ATOM 919 N N . LEU A 1 116 ? -4.708 -5.935 10.515 1.00 88.50 116 LEU A N 1
ATOM 920 C CA . LEU A 1 116 ? -3.850 -5.673 11.673 1.00 88.50 116 LEU A CA 1
ATOM 921 C C . LEU A 1 116 ? -2.697 -6.682 11.767 1.00 88.50 116 LEU A C 1
ATOM 923 O O . LEU A 1 116 ? -1.571 -6.291 12.050 1.00 88.50 116 LEU A O 1
ATOM 927 N N . GLN A 1 117 ? -2.942 -7.964 11.482 1.00 84.88 117 GLN A N 1
ATOM 928 C CA . GLN A 1 117 ? -1.881 -8.978 11.448 1.00 84.88 117 GLN A CA 1
ATOM 929 C C . GLN A 1 117 ? -0.842 -8.704 10.354 1.00 84.88 117 GLN A C 1
ATOM 931 O O . GLN A 1 117 ? 0.342 -8.970 10.551 1.00 84.88 117 GLN A O 1
ATOM 936 N N . GLU A 1 118 ? -1.255 -8.167 9.205 1.00 79.06 118 GLU A N 1
ATOM 937 C CA . GLU A 1 118 ? -0.319 -7.753 8.152 1.00 79.06 118 GLU A CA 1
ATOM 938 C C . GLU A 1 118 ? 0.535 -6.544 8.550 1.00 79.06 118 GLU A C 1
ATOM 940 O O . GLU A 1 118 ? 1.649 -6.395 8.044 1.00 79.06 118 GLU A O 1
ATOM 945 N N . LEU A 1 119 ? 0.053 -5.702 9.471 1.00 75.38 119 LEU A N 1
ATOM 946 C CA . LEU A 1 119 ? 0.811 -4.572 10.005 1.00 75.38 119 LEU A CA 1
ATOM 947 C C . LEU A 1 119 ? 1.958 -5.034 10.924 1.00 75.38 119 LEU A C 1
ATOM 949 O O . LEU A 1 119 ? 3.042 -4.453 10.880 1.00 75.38 119 LEU A O 1
ATOM 953 N N . ASP A 1 120 ? 1.758 -6.113 11.688 1.00 67.88 120 ASP A N 1
ATOM 954 C CA . ASP A 1 120 ? 2.793 -6.700 12.558 1.00 67.88 120 ASP A CA 1
ATOM 955 C C . ASP A 1 120 ? 3.874 -7.460 11.774 1.00 67.88 120 ASP A C 1
ATOM 957 O O . ASP A 1 120 ? 5.024 -7.566 12.204 1.00 67.88 120 ASP A O 1
ATOM 961 N N . LYS A 1 121 ? 3.529 -7.980 10.591 1.00 69.31 121 LYS A N 1
ATOM 962 C CA . LYS A 1 121 ? 4.424 -8.774 9.732 1.00 69.31 121 LYS A CA 1
ATOM 963 C C . LYS A 1 121 ? 5.443 -7.944 8.947 1.00 69.31 121 LYS A C 1
ATOM 965 O O . LYS A 1 121 ? 6.057 -8.484 8.0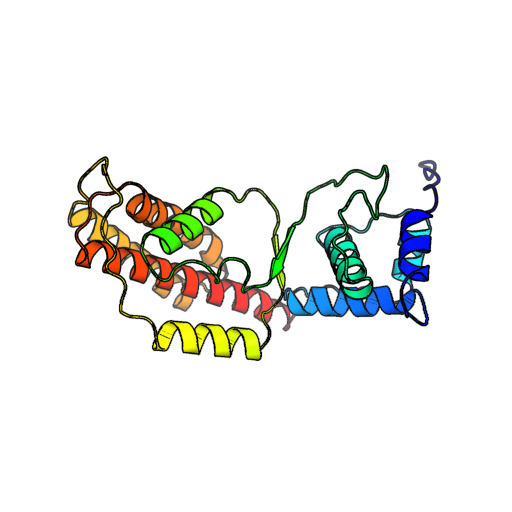29 1.00 69.31 121 LYS A O 1
ATOM 970 N N . VAL A 1 122 ? 5.659 -6.661 9.252 1.00 57.16 122 VAL A N 1
ATOM 971 C CA . VAL A 1 122 ? 6.492 -5.783 8.409 1.00 57.16 122 VAL A CA 1
ATOM 972 C C . VAL A 1 122 ? 7.930 -5.628 8.932 1.00 57.16 122 VAL A C 1
ATOM 974 O O . VAL A 1 122 ? 8.228 -4.675 9.649 1.00 57.16 122 VAL A O 1
ATOM 977 N N . PRO A 1 123 ? 8.888 -6.459 8.470 1.00 52.81 123 PRO A N 1
ATOM 978 C CA . PRO A 1 123 ? 10.288 -6.058 8.378 1.00 52.81 123 PRO A CA 1
ATOM 979 C C . PRO A 1 123 ? 10.712 -5.745 6.928 1.00 52.81 123 PRO A C 1
ATOM 981 O O . PRO A 1 123 ? 11.852 -5.339 6.697 1.00 52.81 123 PRO A O 1
ATOM 984 N N . ALA A 1 124 ? 9.836 -5.926 5.930 1.00 58.53 124 ALA A N 1
ATOM 985 C CA . ALA A 1 124 ? 10.173 -5.701 4.524 1.00 58.53 124 ALA A CA 1
ATOM 986 C C . ALA A 1 124 ? 10.036 -4.223 4.124 1.00 58.53 124 ALA A C 1
ATOM 988 O O . ALA A 1 124 ? 9.045 -3.560 4.431 1.00 58.53 124 ALA A O 1
ATOM 989 N N . ARG A 1 125 ? 11.015 -3.701 3.371 1.00 71.12 125 ARG A N 1
ATOM 990 C CA . ARG A 1 125 ? 10.872 -2.392 2.717 1.00 71.12 125 ARG A CA 1
ATOM 991 C C . ARG A 1 125 ? 9.773 -2.510 1.662 1.00 71.12 125 ARG A C 1
ATOM 993 O O . ARG A 1 125 ? 9.930 -3.273 0.714 1.00 71.12 125 ARG A O 1
ATOM 1000 N N . ARG A 1 126 ? 8.685 -1.756 1.808 1.00 78.25 126 ARG A N 1
ATOM 1001 C CA . ARG A 1 126 ? 7.581 -1.718 0.841 1.00 78.25 126 ARG A CA 1
ATOM 1002 C C . ARG A 1 126 ? 7.657 -0.469 -0.027 1.00 78.25 126 ARG A C 1
ATOM 1004 O O . ARG A 1 126 ? 7.980 0.617 0.445 1.00 78.25 126 ARG A O 1
ATOM 1011 N N . VAL A 1 127 ? 7.343 -0.637 -1.302 1.00 81.56 127 VAL A N 1
ATOM 1012 C CA . VAL A 1 127 ? 7.056 0.436 -2.248 1.00 81.56 127 VAL A CA 1
ATOM 1013 C C . VAL A 1 127 ? 5.576 0.356 -2.567 1.00 81.56 127 VAL A C 1
ATOM 1015 O O . VAL A 1 127 ? 5.133 -0.606 -3.192 1.00 81.56 127 VAL A O 1
ATOM 1018 N N . VAL A 1 128 ? 4.823 1.358 -2.127 1.00 84.50 128 VAL A N 1
ATOM 1019 C CA . VAL A 1 128 ? 3.378 1.423 -2.340 1.00 84.50 128 VAL A CA 1
ATOM 1020 C C . VAL A 1 128 ? 3.105 2.233 -3.596 1.00 84.50 128 VAL A C 1
ATOM 1022 O O . VAL A 1 128 ? 3.432 3.411 -3.662 1.00 84.50 128 VAL A O 1
ATOM 1025 N N . LEU A 1 129 ? 2.519 1.600 -4.606 1.00 85.62 129 LEU A N 1
ATOM 1026 C CA . LEU A 1 129 ? 2.082 2.264 -5.828 1.00 85.62 129 LEU A CA 1
ATOM 1027 C C . LEU A 1 129 ? 0.674 2.828 -5.639 1.00 85.62 129 LEU A C 1
ATOM 1029 O O . LEU A 1 129 ? -0.210 2.123 -5.148 1.00 85.62 129 LEU A O 1
ATOM 1033 N N . ALA A 1 130 ? 0.445 4.061 -6.088 1.00 84.69 130 ALA A N 1
ATOM 1034 C CA . ALA A 1 130 ? -0.877 4.683 -6.074 1.00 84.69 130 ALA A CA 1
ATOM 1035 C C . ALA A 1 130 ? -1.969 3.787 -6.700 1.00 84.69 130 ALA A C 1
ATOM 1037 O O . ALA A 1 130 ? -1.760 3.138 -7.732 1.00 84.69 130 ALA A O 1
ATOM 1038 N N . ALA A 1 131 ? -3.155 3.770 -6.083 1.00 84.50 131 ALA A N 1
ATOM 1039 C CA . ALA A 1 131 ? -4.342 3.144 -6.659 1.00 84.50 131 ALA A CA 1
ATOM 1040 C C . ALA A 1 131 ? -4.905 4.000 -7.807 1.00 84.50 131 ALA A C 1
ATOM 1042 O O . ALA A 1 131 ? -4.731 5.218 -7.843 1.00 84.50 131 ALA A O 1
ATOM 1043 N N . THR A 1 132 ? -5.593 3.366 -8.757 1.00 84.81 132 THR A N 1
ATOM 1044 C CA . THR A 1 132 ? -6.297 4.094 -9.820 1.00 84.81 132 THR A CA 1
ATOM 1045 C C . THR A 1 132 ? -7.597 4.695 -9.286 1.00 84.81 132 THR A C 1
ATOM 1047 O O . THR A 1 132 ? -8.208 4.152 -8.364 1.00 84.81 132 THR A O 1
ATOM 1050 N N . GLY A 1 133 ? -8.060 5.789 -9.903 1.00 85.38 133 GLY A N 1
ATOM 1051 C CA . GLY A 1 133 ? -9.316 6.444 -9.514 1.00 85.38 133 GLY A CA 1
ATOM 1052 C C . GLY A 1 133 ? -10.513 5.489 -9.526 1.00 85.38 133 GLY A C 1
ATOM 1053 O O . GLY A 1 133 ? -11.285 5.476 -8.578 1.00 85.38 133 GLY A O 1
ATOM 1054 N N . THR A 1 134 ? -10.607 4.612 -10.531 1.00 87.62 134 THR A N 1
ATOM 1055 C CA . THR A 1 134 ? -11.669 3.597 -10.631 1.00 87.62 134 THR A CA 1
ATOM 1056 C C . THR A 1 134 ? -11.669 2.611 -9.461 1.00 87.62 134 THR A C 1
ATOM 1058 O O . THR A 1 134 ? -12.734 2.230 -8.973 1.00 87.62 134 THR A O 1
ATOM 1061 N N . VAL A 1 135 ? -10.488 2.194 -8.991 1.00 87.19 135 VAL A N 1
ATOM 1062 C CA . VAL A 1 135 ? -10.385 1.297 -7.831 1.00 87.19 135 VAL A CA 1
ATOM 1063 C C . VAL A 1 135 ? -10.846 2.023 -6.571 1.00 87.19 135 VAL A C 1
ATOM 1065 O O . VAL A 1 135 ? -11.661 1.484 -5.828 1.00 87.19 135 VAL A O 1
ATOM 1068 N N . LEU A 1 136 ? -10.411 3.271 -6.372 1.00 84.94 136 LEU A N 1
ATOM 1069 C CA . LEU A 1 136 ? -10.837 4.081 -5.228 1.00 84.94 136 LEU A CA 1
ATOM 1070 C C . LEU A 1 136 ? -12.351 4.321 -5.220 1.00 84.94 136 LEU A C 1
ATOM 1072 O O . LEU A 1 136 ? -12.981 4.157 -4.180 1.00 84.94 136 LEU A O 1
ATOM 1076 N N . THR A 1 137 ? -12.960 4.646 -6.366 1.00 88.94 137 THR A N 1
ATOM 1077 C CA . THR A 1 137 ? -14.419 4.831 -6.453 1.00 88.94 137 THR A CA 1
ATOM 1078 C C . THR A 1 137 ? -15.181 3.539 -6.188 1.00 88.94 137 THR A C 1
ATOM 1080 O O . THR A 1 137 ? -16.234 3.573 -5.558 1.00 88.94 137 THR A O 1
ATOM 1083 N N . THR A 1 138 ? -14.648 2.397 -6.632 1.00 89.69 138 THR A N 1
ATOM 1084 C CA . THR A 1 138 ? -15.265 1.086 -6.384 1.00 89.69 138 THR A CA 1
ATOM 1085 C C . THR A 1 138 ? -15.250 0.757 -4.894 1.00 89.69 138 THR A C 1
ATOM 1087 O O . THR A 1 138 ? -16.291 0.420 -4.337 1.00 89.69 138 THR A O 1
ATOM 1090 N N . LEU A 1 139 ? -14.100 0.925 -4.236 1.00 85.88 139 LEU A N 1
ATOM 1091 C CA . LEU A 1 139 ? -13.955 0.706 -2.796 1.00 85.88 139 LEU A CA 1
ATOM 1092 C C . LEU A 1 139 ? -14.835 1.663 -1.981 1.00 85.88 139 LEU A C 1
ATOM 1094 O O . LEU A 1 139 ? -15.512 1.239 -1.048 1.00 85.88 139 LEU A O 1
ATOM 1098 N N . ALA A 1 140 ? -14.892 2.941 -2.368 1.00 86.44 140 ALA A N 1
ATOM 1099 C CA . ALA A 1 140 ? -15.768 3.917 -1.727 1.00 86.44 140 ALA A CA 1
ATOM 1100 C C . ALA A 1 140 ? -17.242 3.496 -1.834 1.00 86.44 140 ALA A C 1
ATOM 1102 O O . ALA A 1 140 ? -17.955 3.487 -0.832 1.00 86.44 140 ALA A O 1
ATOM 1103 N N . TRP A 1 141 ? -17.690 3.074 -3.019 1.00 88.38 141 TRP A N 1
ATOM 1104 C CA . TRP A 1 141 ? -19.063 2.610 -3.214 1.00 88.38 141 TRP A CA 1
ATOM 1105 C C . TRP A 1 141 ? -19.380 1.350 -2.402 1.00 88.38 141 TRP A C 1
ATOM 1107 O O . TRP A 1 141 ? -20.431 1.276 -1.767 1.00 88.38 141 TRP A O 1
ATOM 1117 N N . GLN A 1 142 ? -18.457 0.385 -2.366 1.00 86.19 142 GLN A N 1
ATOM 1118 C CA . GLN A 1 142 ? -18.590 -0.817 -1.538 1.00 86.19 142 GLN A CA 1
ATOM 1119 C C . GLN A 1 142 ? -18.730 -0.461 -0.054 1.00 86.19 142 GLN A C 1
ATOM 1121 O O . GLN A 1 142 ? -19.617 -0.987 0.613 1.00 86.19 142 GLN A O 1
ATOM 1126 N N . SER A 1 143 ? -17.917 0.476 0.443 1.00 82.50 143 SER A N 1
ATOM 1127 C CA . SER A 1 143 ? -17.985 0.919 1.840 1.00 82.50 143 SER A CA 1
ATOM 1128 C C . SER A 1 143 ? -19.303 1.623 2.185 1.00 82.50 143 SER A C 1
ATOM 1130 O O . SER A 1 143 ? -19.837 1.413 3.268 1.00 82.50 143 SER A O 1
ATOM 1132 N N . LEU A 1 144 ? -19.865 2.408 1.256 1.00 87.56 144 LEU A N 1
ATOM 1133 C CA . LEU A 1 144 ? -21.140 3.112 1.445 1.00 87.56 144 LEU A CA 1
ATOM 1134 C C . LEU A 1 144 ? -22.345 2.167 1.427 1.00 87.56 144 LEU A C 1
ATOM 1136 O O . LEU A 1 144 ? -23.337 2.423 2.106 1.00 87.56 144 LEU A O 1
ATOM 1140 N N . ALA A 1 145 ? -22.275 1.096 0.636 1.00 88.88 145 ALA A N 1
ATOM 1141 C CA . ALA A 1 145 ? -23.334 0.096 0.547 1.00 88.88 145 ALA A CA 1
ATOM 1142 C C . ALA A 1 145 ? -23.301 -0.919 1.704 1.00 88.88 145 ALA A C 1
ATOM 1144 O O . ALA A 1 145 ? -24.295 -1.606 1.947 1.00 88.88 145 ALA A O 1
ATOM 1145 N N . ALA A 1 146 ? -22.169 -1.043 2.399 1.00 86.75 146 ALA A N 1
ATOM 1146 C CA . ALA A 1 146 ? -21.992 -2.010 3.469 1.00 86.75 146 ALA A CA 1
ATOM 1147 C C . ALA A 1 146 ? -22.662 -1.552 4.782 1.00 86.75 146 ALA A C 1
ATOM 1149 O O . ALA A 1 146 ? -22.650 -0.365 5.118 1.00 86.75 146 ALA A O 1
ATOM 1150 N N . PRO A 1 147 ? -23.228 -2.480 5.576 1.00 88.56 147 PRO A N 1
ATOM 1151 C CA . PRO A 1 147 ? -23.722 -2.153 6.908 1.00 88.56 147 PRO A CA 1
ATOM 1152 C C . PRO A 1 147 ? -22.566 -1.747 7.833 1.00 88.56 147 PRO A C 1
ATOM 1154 O O . PRO A 1 147 ? -21.429 -2.189 7.668 1.00 88.56 147 PRO A O 1
ATOM 1157 N N . ILE A 1 148 ? -22.865 -0.938 8.853 1.00 86.19 148 ILE A N 1
ATOM 1158 C CA . ILE A 1 148 ? -21.870 -0.547 9.861 1.00 86.19 148 ILE A CA 1
ATOM 1159 C C . ILE A 1 148 ? -21.410 -1.805 10.622 1.00 86.19 148 ILE A C 1
ATOM 1161 O O . ILE A 1 148 ? -22.248 -2.477 11.237 1.00 86.19 148 ILE A O 1
ATOM 1165 N N . PRO A 1 149 ? -20.104 -2.129 10.619 1.00 87.19 149 PRO A N 1
ATOM 1166 C CA . PRO A 1 149 ? -19.603 -3.334 11.251 1.00 87.19 149 PRO A CA 1
ATOM 1167 C C . PRO A 1 149 ? -19.675 -3.202 12.771 1.00 87.19 149 PRO A C 1
ATOM 1169 O O . PRO A 1 149 ? -19.365 -2.158 13.350 1.00 87.19 149 PRO A O 1
ATOM 1172 N N . ARG A 1 150 ? -20.063 -4.289 13.440 1.00 88.62 150 ARG A N 1
ATOM 1173 C CA . ARG A 1 150 ? -19.990 -4.389 14.901 1.00 88.62 150 ARG A CA 1
ATOM 1174 C C . ARG A 1 150 ? -18.623 -4.937 15.290 1.00 88.62 150 ARG A C 1
ATOM 1176 O O . ARG A 1 150 ? -18.349 -6.115 15.080 1.00 88.62 150 ARG A O 1
ATOM 1183 N N . LEU A 1 151 ? -17.779 -4.080 15.857 1.00 88.62 151 LEU A N 1
ATOM 1184 C CA . LEU A 1 151 ? -16.426 -4.438 16.279 1.00 88.62 151 LEU A CA 1
ATOM 1185 C C . LEU A 1 151 ? -16.450 -5.003 17.698 1.00 88.62 151 LEU A C 1
ATOM 1187 O O . LEU A 1 151 ? -16.331 -4.269 18.674 1.00 88.62 151 LEU A O 1
ATOM 1191 N N . VAL A 1 152 ? -16.652 -6.310 17.802 1.00 85.75 152 VAL A N 1
ATOM 1192 C CA . VAL A 1 152 ? -16.642 -7.042 19.074 1.00 85.75 152 VAL A CA 1
ATOM 1193 C C . VAL A 1 152 ? -15.308 -7.755 19.222 1.00 85.75 152 VAL A C 1
ATOM 1195 O O . VAL A 1 152 ? -14.767 -8.228 18.225 1.00 85.75 152 VAL A O 1
ATOM 1198 N N . ALA A 1 153 ? -14.797 -7.859 20.448 1.00 80.50 153 ALA A N 1
ATOM 1199 C CA . ALA A 1 153 ? -13.576 -8.606 20.709 1.00 80.50 153 ALA A CA 1
ATOM 1200 C C . ALA A 1 153 ? -13.629 -10.026 20.101 1.00 80.50 153 ALA A C 1
ATOM 1202 O O . ALA A 1 153 ? -14.671 -10.697 20.165 1.00 80.50 153 ALA A O 1
ATOM 1203 N N . PRO A 1 154 ? -12.520 -10.505 19.508 1.00 70.00 154 PRO A N 1
ATOM 1204 C CA . PRO A 1 154 ? -12.443 -11.868 19.005 1.00 70.00 154 PRO A CA 1
ATOM 1205 C C . PRO A 1 154 ? -12.607 -12.868 20.161 1.00 70.00 154 PRO A C 1
ATOM 1207 O O . PRO A 1 154 ? -12.336 -12.571 21.326 1.00 70.00 154 PRO A O 1
ATOM 1210 N N . ARG A 1 155 ? -13.084 -14.082 19.859 1.00 64.06 155 ARG A N 1
ATOM 1211 C CA . ARG A 1 155 ? -13.392 -15.081 20.895 1.00 64.06 155 ARG A CA 1
ATOM 1212 C C . ARG A 1 155 ? -12.146 -15.451 21.716 1.00 64.06 155 ARG A C 1
ATOM 1214 O O . ARG A 1 155 ? -11.165 -15.946 21.170 1.00 64.06 155 ARG A O 1
ATOM 1221 N N . LYS A 1 156 ? -12.303 -15.321 23.041 1.00 65.38 156 LYS A N 1
ATOM 1222 C CA . LYS A 1 156 ? -11.340 -15.538 24.140 1.00 65.38 156 LYS A CA 1
ATOM 1223 C C . LYS A 1 156 ? -10.352 -14.376 24.354 1.00 65.38 156 LYS A C 1
ATOM 1225 O O . LYS A 1 156 ? -9.142 -14.574 24.245 1.00 65.38 156 LYS A O 1
ATOM 1230 N N . PRO A 1 157 ? -10.861 -13.183 24.699 1.00 63.59 157 PRO A N 1
ATOM 1231 C CA . PRO A 1 157 ? -10.012 -12.063 25.070 1.00 63.59 157 PRO A CA 1
ATOM 1232 C C . PRO A 1 157 ? -9.190 -12.386 26.322 1.00 63.59 157 PRO A C 1
ATOM 1234 O O . PRO A 1 157 ? -9.596 -13.180 27.175 1.00 63.59 157 PRO A O 1
ATOM 1237 N N . THR A 1 158 ? -8.007 -11.785 26.413 1.00 66.56 158 THR A N 1
ATOM 1238 C CA . THR A 1 158 ? -7.049 -12.082 27.489 1.00 66.56 158 THR A CA 1
ATOM 1239 C C . THR A 1 158 ? -7.233 -11.179 28.702 1.00 66.56 158 THR A C 1
ATOM 1241 O O . THR A 1 158 ? -6.935 -11.590 29.823 1.00 66.56 158 THR A O 1
ATOM 1244 N N . THR A 1 159 ? -7.713 -9.947 28.508 1.00 74.56 159 THR A N 1
ATOM 1245 C CA . THR A 1 159 ? -7.878 -8.943 29.567 1.00 74.56 159 THR A CA 1
ATOM 1246 C C . THR A 1 159 ? -8.896 -7.882 29.154 1.00 74.56 159 THR A C 1
ATOM 1248 O O . THR A 1 159 ? -8.870 -7.393 28.025 1.00 74.56 159 THR A O 1
ATOM 1251 N N . ALA A 1 160 ? -9.771 -7.498 30.086 1.00 85.44 160 ALA A N 1
ATOM 1252 C CA . ALA A 1 160 ? -10.717 -6.408 29.883 1.00 85.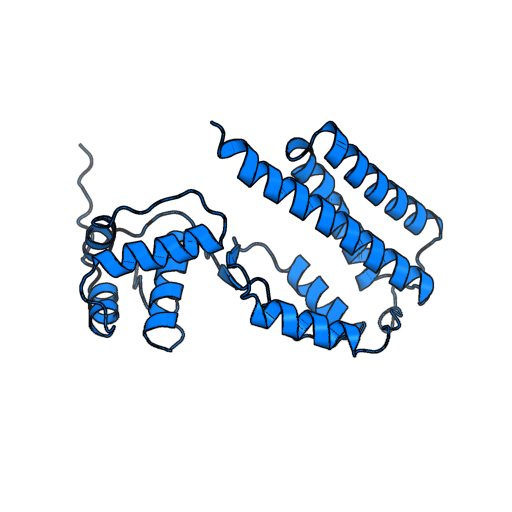44 160 ALA A CA 1
ATOM 1253 C C . ALA A 1 160 ? -10.018 -5.063 29.730 1.00 85.44 160 ALA A C 1
ATOM 1255 O O . ALA A 1 160 ? -9.184 -4.702 30.560 1.00 85.44 160 ALA A O 1
ATOM 1256 N N . ILE A 1 161 ? -10.373 -4.314 28.681 1.00 88.06 161 ILE A N 1
ATOM 1257 C CA . ILE A 1 161 ? -9.817 -2.981 28.453 1.00 88.06 161 ILE A CA 1
ATOM 1258 C C . ILE A 1 161 ? -10.409 -2.020 29.495 1.00 88.06 161 ILE A C 1
ATOM 1260 O O . ILE A 1 161 ? -11.613 -1.752 29.472 1.00 88.06 161 ILE A O 1
ATOM 1264 N N . PRO A 1 162 ? -9.596 -1.469 30.416 1.00 89.06 162 PRO A N 1
ATOM 1265 C CA . PRO A 1 162 ? -10.103 -0.533 31.404 1.00 89.06 162 PRO A CA 1
ATOM 1266 C C . PRO A 1 162 ? -10.414 0.825 30.750 1.00 89.06 162 PRO A C 1
ATOM 1268 O O . PRO A 1 162 ? -9.725 1.229 29.810 1.00 89.06 162 PRO A O 1
ATOM 1271 N N . PRO A 1 163 ? -11.356 1.619 31.293 1.00 90.00 163 PRO A N 1
ATOM 1272 C CA . PRO A 1 163 ? -11.644 2.966 30.787 1.00 90.00 163 PRO A CA 1
ATOM 1273 C C . PRO A 1 163 ? -10.423 3.900 30.760 1.00 90.00 163 PRO A C 1
ATOM 1275 O O . PRO A 1 163 ? -10.358 4.837 29.968 1.00 90.00 163 PRO A O 1
ATOM 1278 N N . SER A 1 164 ? -9.426 3.662 31.619 1.00 92.75 164 SER A N 1
ATOM 1279 C CA . SER A 1 164 ? -8.153 4.388 31.593 1.00 92.75 164 SER A CA 1
ATOM 1280 C C . SER A 1 164 ? -7.344 4.140 30.321 1.00 92.75 164 SER A C 1
ATOM 1282 O O . SER A 1 164 ? -6.692 5.068 29.857 1.00 92.75 164 SER A O 1
ATOM 1284 N N . ALA A 1 165 ? -7.404 2.940 29.737 1.00 92.12 165 ALA A N 1
ATOM 1285 C CA . ALA A 1 165 ? -6.716 2.636 28.487 1.00 92.12 165 ALA A CA 1
ATOM 1286 C C . ALA A 1 165 ? -7.310 3.434 27.318 1.00 92.12 165 ALA A C 1
ATOM 1288 O O . ALA A 1 165 ? -6.556 3.986 26.524 1.00 92.12 165 ALA A O 1
ATOM 1289 N N . LEU A 1 166 ? -8.639 3.587 27.265 1.00 94.44 166 LEU A N 1
ATOM 1290 C CA . LEU A 1 166 ? -9.296 4.429 26.257 1.00 94.44 166 LEU A CA 1
ATOM 1291 C C . LEU A 1 166 ? -8.870 5.900 26.384 1.00 94.44 166 LEU A C 1
ATOM 1293 O O . LEU A 1 166 ? -8.487 6.510 25.394 1.00 94.44 166 LEU A O 1
ATOM 1297 N N . ARG A 1 167 ? -8.789 6.435 27.610 1.00 96.19 167 ARG A N 1
ATOM 1298 C CA . ARG A 1 167 ? -8.269 7.799 27.836 1.00 96.19 167 ARG A CA 1
ATOM 1299 C C . ARG A 1 167 ? -6.811 7.973 27.400 1.00 96.19 167 ARG A C 1
ATOM 1301 O O . ARG A 1 167 ? -6.431 9.050 26.952 1.00 96.19 167 ARG A O 1
ATOM 1308 N N . ILE A 1 168 ? -5.980 6.939 27.550 1.00 95.31 168 ILE A N 1
ATOM 1309 C CA . ILE A 1 168 ? -4.601 6.962 27.040 1.00 95.31 168 ILE A CA 1
ATOM 1310 C C . ILE A 1 168 ? -4.619 7.042 25.511 1.00 95.31 168 ILE A C 1
ATOM 1312 O O . ILE A 1 168 ? -3.885 7.844 24.943 1.00 95.31 168 ILE A O 1
ATOM 1316 N N . VAL A 1 169 ? -5.482 6.268 24.850 1.00 96.19 169 VAL A N 1
ATOM 1317 C CA . VAL A 1 169 ? -5.655 6.318 23.391 1.00 96.19 169 VAL A CA 1
ATOM 1318 C C . VAL A 1 169 ? -6.114 7.705 22.927 1.00 96.19 169 VAL A C 1
ATOM 1320 O O . VAL A 1 169 ? -5.524 8.243 21.994 1.00 96.19 169 VAL A O 1
ATOM 1323 N N . ASP A 1 170 ? -7.072 8.330 23.615 1.00 96.44 170 ASP A N 1
ATOM 1324 C CA . ASP A 1 170 ? -7.500 9.710 23.329 1.00 96.44 170 ASP A CA 1
ATOM 1325 C C . ASP A 1 170 ? -6.346 10.714 23.434 1.00 96.44 170 ASP A C 1
ATOM 1327 O O . ASP A 1 170 ? -6.188 11.608 22.595 1.00 96.44 170 ASP A O 1
ATOM 1331 N N . SER A 1 171 ? -5.500 10.550 24.456 1.00 95.75 171 SER A N 1
ATOM 1332 C CA . SER A 1 171 ? -4.305 11.373 24.618 1.00 95.75 171 SER A CA 1
ATOM 1333 C C . SER A 1 171 ? -3.319 11.162 23.471 1.00 95.75 171 SER A C 1
ATOM 1335 O O . SER A 1 171 ? -2.746 12.140 23.004 1.00 95.75 171 SER A O 1
ATOM 1337 N N . LEU A 1 172 ? -3.128 9.926 22.995 1.00 93.75 172 LEU A N 1
ATOM 1338 C CA . LEU A 1 172 ? -2.240 9.626 21.867 1.00 93.75 172 LEU A CA 1
ATOM 1339 C C . LEU A 1 172 ? -2.733 10.279 20.571 1.00 93.75 172 LEU A C 1
ATOM 1341 O O . LEU A 1 172 ? -1.932 10.884 19.862 1.00 93.75 172 LEU A O 1
ATOM 1345 N N . VAL A 1 173 ? -4.039 10.217 20.291 1.00 95.00 173 VAL A N 1
ATOM 1346 C CA . VAL A 1 173 ? -4.652 10.896 19.134 1.00 95.00 173 VAL A CA 1
ATOM 1347 C C . VAL A 1 173 ? -4.445 12.408 19.224 1.00 95.00 173 VAL A C 1
ATOM 1349 O O . VAL A 1 173 ? -3.979 13.028 18.270 1.00 95.00 173 VAL A O 1
ATOM 1352 N N . SER A 1 174 ? -4.735 12.996 20.387 1.00 94.88 174 SER A N 1
ATOM 1353 C CA . SER A 1 174 ? -4.588 14.440 20.609 1.00 94.88 174 SER A CA 1
ATOM 1354 C C . SER A 1 174 ? -3.129 14.888 20.470 1.00 94.88 174 SER A C 1
ATOM 1356 O O . SER A 1 174 ? -2.844 15.923 19.871 1.00 94.88 174 SER A O 1
ATOM 1358 N N . SER A 1 175 ? -2.185 14.095 20.990 1.00 89.31 175 SER A N 1
ATOM 1359 C CA . SER A 1 175 ? -0.751 14.345 20.833 1.00 89.31 175 SER A CA 1
ATOM 1360 C C . SER A 1 175 ? -0.297 14.224 19.380 1.00 89.31 175 SER A C 1
ATOM 1362 O O . SER A 1 175 ? 0.512 15.038 18.950 1.00 89.31 175 SER A O 1
ATOM 1364 N N . ALA A 1 176 ? -0.823 13.259 18.619 1.00 90.50 176 ALA A N 1
ATOM 1365 C CA . ALA A 1 176 ? -0.517 13.110 17.198 1.00 90.50 176 ALA A CA 1
ATOM 1366 C C . ALA A 1 176 ? -0.952 14.338 16.391 1.00 90.50 176 ALA A C 1
ATOM 1368 O O . ALA A 1 176 ? -0.151 14.880 15.636 1.00 90.50 176 ALA A O 1
ATOM 1369 N N . GLN A 1 177 ? -2.183 14.809 16.602 1.00 90.75 177 GLN A N 1
ATOM 1370 C CA . GLN A 1 177 ? -2.719 16.000 15.935 1.00 90.75 177 GLN A CA 1
ATOM 1371 C C . GLN A 1 177 ? -1.936 17.263 16.310 1.00 90.75 177 GLN A C 1
ATOM 1373 O O . GLN A 1 177 ? -1.481 17.994 15.439 1.00 90.75 177 GLN A O 1
ATOM 1378 N N . ALA A 1 178 ? -1.688 17.482 17.605 1.00 91.12 178 ALA A N 1
ATOM 1379 C CA . ALA A 1 178 ? -0.925 18.644 18.054 1.00 91.12 178 ALA A CA 1
ATOM 1380 C C . ALA A 1 178 ? 0.526 18.643 17.542 1.00 91.12 178 ALA A C 1
ATOM 1382 O O . ALA A 1 178 ? 1.110 19.711 17.355 1.00 91.12 178 ALA A O 1
ATOM 1383 N N . ALA A 1 179 ? 1.123 17.462 17.356 1.00 89.44 179 ALA A N 1
ATOM 1384 C CA . ALA A 1 179 ? 2.453 17.325 16.779 1.00 89.44 179 ALA A CA 1
ATOM 1385 C C . ALA A 1 179 ? 2.456 17.613 15.269 1.00 89.44 179 ALA A C 1
ATOM 1387 O O . ALA A 1 179 ? 3.386 18.256 14.790 1.00 89.44 179 ALA A O 1
ATOM 1388 N N . ASP A 1 180 ? 1.412 17.204 14.542 1.00 88.50 180 ASP A N 1
ATOM 1389 C CA . ASP A 1 180 ? 1.206 17.552 13.127 1.00 88.50 180 ASP A CA 1
ATOM 1390 C C . ASP A 1 180 ? 1.182 19.070 12.939 1.00 88.50 180 ASP A C 1
ATOM 1392 O O . ASP A 1 180 ? 1.986 19.623 12.190 1.00 88.50 180 ASP A O 1
ATOM 1396 N N . ASP A 1 181 ? 0.358 19.752 13.738 1.00 87.94 181 ASP A N 1
ATOM 1397 C CA . ASP A 1 181 ? 0.151 21.199 13.653 1.00 87.94 181 ASP A CA 1
ATOM 1398 C C . ASP A 1 181 ? 1.415 22.025 13.964 1.00 87.94 181 ASP A C 1
ATOM 1400 O O . ASP A 1 181 ? 1.559 23.149 13.480 1.00 87.94 181 ASP A O 1
ATOM 1404 N N . ARG A 1 182 ? 2.315 21.518 14.822 1.00 88.06 182 ARG A N 1
ATOM 1405 C CA . ARG A 1 182 ? 3.477 22.278 15.329 1.00 88.06 182 ARG A CA 1
ATOM 1406 C C . ARG A 1 182 ? 4.807 21.871 14.714 1.00 88.06 182 ARG A C 1
ATOM 1408 O O . ARG A 1 182 ? 5.654 22.726 14.469 1.00 88.06 182 ARG A O 1
ATOM 1415 N N . GLU A 1 183 ? 5.025 20.570 14.562 1.00 80.88 183 GLU A N 1
ATOM 1416 C CA . GLU A 1 183 ? 6.324 19.970 14.238 1.00 80.88 183 GLU A CA 1
ATOM 1417 C C . GLU A 1 183 ? 6.329 19.309 12.850 1.00 80.88 183 GLU A C 1
ATOM 1419 O O . GLU A 1 183 ? 7.405 19.023 12.306 1.00 80.88 183 GLU A O 1
ATOM 1424 N N . GLY A 1 184 ? 5.143 19.066 12.277 1.00 82.38 184 GLY A N 1
ATOM 1425 C CA . GLY A 1 184 ? 4.954 18.415 10.986 1.00 82.38 184 GLY A CA 1
ATOM 1426 C C . GLY A 1 184 ? 5.667 17.064 10.909 1.00 82.38 184 GLY A C 1
ATOM 1427 O O . GLY A 1 184 ? 5.625 16.244 11.831 1.00 82.38 184 GLY A O 1
ATOM 1428 N N . SER A 1 185 ? 6.400 16.835 9.815 1.00 80.81 185 SER A N 1
ATOM 1429 C CA . SER A 1 185 ? 7.082 15.561 9.550 1.00 80.81 185 SER A CA 1
ATOM 1430 C C . SER A 1 185 ? 8.133 15.161 10.597 1.00 80.81 185 SER A C 1
ATOM 1432 O O . SER A 1 185 ? 8.475 13.981 10.690 1.00 80.81 185 SER A O 1
ATOM 1434 N N . SER A 1 186 ? 8.647 16.101 11.398 1.00 84.06 186 SER A N 1
ATOM 1435 C CA . SER A 1 186 ? 9.703 15.833 12.391 1.00 84.06 186 SER A CA 1
ATOM 1436 C C . SER A 1 186 ? 9.223 14.937 13.537 1.00 84.06 186 SER A C 1
ATOM 1438 O O . SER A 1 186 ? 9.991 14.123 14.051 1.00 84.06 186 SER A O 1
ATOM 1440 N N . ALA A 1 187 ? 7.939 15.024 13.900 1.00 87.31 187 ALA A N 1
ATOM 1441 C CA . ALA A 1 187 ? 7.343 14.213 14.959 1.00 87.31 187 ALA A CA 1
ATOM 1442 C C . ALA A 1 187 ? 6.875 12.826 14.481 1.00 87.31 187 ALA A C 1
ATOM 1444 O O . ALA A 1 187 ? 6.539 11.968 15.303 1.00 87.31 187 ALA A O 1
ATOM 1445 N N . ARG A 1 188 ? 6.881 12.568 13.164 1.00 89.44 188 ARG A N 1
ATOM 1446 C CA . ARG A 1 188 ? 6.304 11.362 12.544 1.00 89.44 188 ARG A CA 1
ATOM 1447 C C . ARG A 1 188 ? 6.836 10.067 13.152 1.00 89.44 188 ARG A C 1
ATOM 1449 O O . ARG A 1 188 ? 6.062 9.157 13.449 1.00 89.44 188 ARG A O 1
ATOM 1456 N N . GLN A 1 189 ? 8.151 9.979 13.365 1.00 86.56 189 GLN A N 1
ATOM 1457 C CA . GLN A 1 189 ? 8.766 8.786 13.954 1.00 86.56 189 GLN A CA 1
ATOM 1458 C C . GLN A 1 189 ? 8.270 8.553 15.387 1.00 86.56 189 GLN A C 1
ATOM 1460 O O . GLN A 1 189 ? 7.959 7.420 15.748 1.00 86.56 189 GLN A O 1
ATOM 1465 N N . THR A 1 190 ? 8.137 9.614 16.180 1.00 88.56 190 THR A N 1
ATOM 1466 C CA . THR A 1 190 ? 7.639 9.535 17.556 1.00 88.56 190 THR A CA 1
ATOM 1467 C C . THR A 1 190 ? 6.182 9.088 17.595 1.00 88.56 190 THR A C 1
ATOM 1469 O O . THR A 1 190 ? 5.847 8.153 18.320 1.00 88.56 190 THR A O 1
ATOM 1472 N N . ILE A 1 191 ? 5.327 9.687 16.762 1.00 90.62 191 ILE A N 1
ATOM 1473 C CA . ILE A 1 191 ? 3.905 9.332 16.686 1.00 90.62 191 ILE A CA 1
ATOM 1474 C C . ILE A 1 191 ? 3.708 7.897 16.187 1.00 90.62 191 ILE A C 1
ATOM 1476 O O . ILE A 1 191 ? 2.818 7.202 16.677 1.00 90.62 191 ILE A O 1
ATOM 1480 N N . SER A 1 192 ? 4.569 7.399 15.292 1.00 89.56 192 SER A N 1
ATOM 1481 C CA . SER A 1 192 ? 4.475 6.021 14.787 1.00 89.56 192 SER A CA 1
ATOM 1482 C C . SER A 1 192 ? 4.562 4.960 15.892 1.00 89.56 192 SER A C 1
ATOM 1484 O O . SER A 1 192 ? 3.965 3.894 15.765 1.00 89.56 192 SER A O 1
ATOM 1486 N N . MET A 1 193 ? 5.210 5.275 17.021 1.00 89.06 193 MET A N 1
ATOM 1487 C CA . MET A 1 193 ? 5.304 4.377 18.177 1.00 89.06 193 MET A CA 1
ATOM 1488 C C . MET A 1 193 ? 3.964 4.167 18.901 1.00 89.06 193 MET A C 1
ATOM 1490 O O . MET A 1 193 ? 3.836 3.225 19.680 1.00 89.06 193 MET A O 1
ATOM 1494 N N 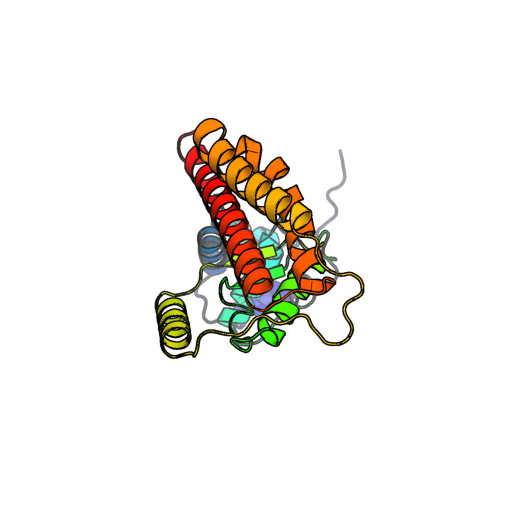. SER A 1 194 ? 2.958 5.013 18.653 1.00 89.44 194 SER A N 1
ATOM 1495 C CA . SER A 1 194 ? 1.618 4.865 19.237 1.00 89.44 194 SER A CA 1
ATOM 1496 C C . SER A 1 194 ? 0.768 3.800 18.538 1.00 89.44 194 SER A C 1
ATOM 1498 O O . SER A 1 194 ? -0.085 3.181 19.175 1.00 89.44 194 SER A O 1
ATOM 1500 N N . VAL A 1 195 ? 1.023 3.536 17.250 1.00 91.81 195 VAL A N 1
ATOM 1501 C CA . VAL A 1 195 ? 0.232 2.605 16.432 1.00 91.81 195 VAL A CA 1
ATOM 1502 C C . VAL A 1 195 ? 0.207 1.191 17.030 1.00 91.81 195 VAL A C 1
ATOM 1504 O O . VAL A 1 195 ? -0.896 0.685 17.252 1.00 91.81 195 VAL A O 1
ATOM 1507 N N . PRO A 1 196 ? 1.349 0.568 17.398 1.00 91.56 196 PRO A N 1
ATOM 1508 C CA . PRO A 1 196 ? 1.349 -0.776 17.981 1.00 91.56 196 PRO A CA 1
ATOM 1509 C C . PRO A 1 196 ? 0.525 -0.898 19.268 1.00 91.56 196 PRO A C 1
ATOM 1511 O O . PRO A 1 196 ? -0.023 -1.959 19.547 1.00 91.56 196 PRO A O 1
ATOM 1514 N N . ILE A 1 197 ? 0.397 0.183 20.048 1.00 91.50 197 ILE A N 1
ATOM 1515 C CA . ILE A 1 197 ? -0.397 0.185 21.284 1.00 91.50 197 ILE A CA 1
ATOM 1516 C C . ILE A 1 197 ? -1.876 -0.034 20.952 1.00 91.50 197 ILE A C 1
ATOM 1518 O O . ILE A 1 197 ? -2.521 -0.901 21.538 1.00 91.50 197 ILE A O 1
ATOM 1522 N N . ILE A 1 198 ? -2.411 0.725 19.991 1.00 93.25 198 ILE A N 1
ATOM 1523 C CA . ILE A 1 198 ? -3.826 0.643 19.602 1.00 93.25 198 ILE A CA 1
ATOM 1524 C C . ILE A 1 198 ? -4.106 -0.673 18.859 1.00 93.25 198 ILE A C 1
ATOM 1526 O O . ILE A 1 198 ? -5.123 -1.316 19.118 1.00 93.25 198 ILE A O 1
ATOM 1530 N N . VAL A 1 199 ? -3.182 -1.107 17.993 1.00 92.25 199 VAL A N 1
ATOM 1531 C CA . VAL A 1 199 ? -3.248 -2.402 17.287 1.00 92.25 199 VAL A CA 1
ATOM 1532 C C . VAL A 1 199 ? -3.356 -3.555 18.284 1.00 92.25 199 VAL A C 1
ATOM 1534 O O . VAL A 1 199 ? -4.277 -4.366 18.185 1.00 92.25 199 VAL A O 1
ATOM 1537 N N . LYS A 1 200 ? -2.488 -3.578 19.302 1.00 90.06 200 LYS A N 1
ATOM 1538 C CA . LYS A 1 200 ? -2.495 -4.617 20.333 1.00 90.06 200 LYS A CA 1
ATOM 1539 C C . LYS A 1 200 ? -3.810 -4.655 21.115 1.00 90.06 200 LYS A C 1
ATOM 1541 O O . LYS A 1 200 ? -4.342 -5.732 21.368 1.00 90.06 200 LYS A O 1
ATOM 1546 N N . LEU A 1 201 ? -4.375 -3.494 21.458 1.00 91.44 201 LEU A N 1
ATOM 1547 C CA . LEU A 1 201 ? -5.680 -3.420 22.128 1.00 91.44 201 LEU A CA 1
ATOM 1548 C C . LEU A 1 201 ? -6.813 -3.993 21.259 1.00 91.44 201 LEU A C 1
ATOM 1550 O O . LEU A 1 201 ? -7.667 -4.710 21.777 1.00 91.44 201 LEU A O 1
ATOM 1554 N N . LEU A 1 202 ? -6.805 -3.726 19.948 1.00 91.25 202 LEU A N 1
ATOM 1555 C CA . LEU A 1 202 ? -7.789 -4.266 18.998 1.00 91.25 202 LEU A CA 1
ATOM 1556 C C . LEU A 1 202 ? -7.651 -5.782 18.772 1.00 91.25 202 LEU A C 1
ATOM 1558 O O . LEU A 1 202 ? -8.656 -6.452 18.509 1.00 91.25 202 LEU A O 1
ATOM 1562 N N . GLN A 1 203 ? -6.432 -6.318 18.861 1.00 89.12 203 GLN A N 1
ATOM 1563 C CA . GLN A 1 203 ? -6.143 -7.740 18.661 1.00 89.12 203 GLN A CA 1
ATOM 1564 C C . GLN A 1 203 ? -6.379 -8.590 19.921 1.00 89.12 203 GLN A C 1
ATOM 1566 O O . GLN A 1 203 ? -6.937 -9.680 19.817 1.00 89.12 203 GLN A O 1
ATOM 1571 N N . GLU A 1 204 ? -5.958 -8.118 21.099 1.00 87.75 204 GLU A N 1
ATOM 1572 C CA . GLU A 1 204 ? -5.861 -8.949 22.314 1.00 87.75 204 GLU A CA 1
ATOM 1573 C C . GLU A 1 204 ? -6.894 -8.612 23.407 1.00 87.75 204 GLU A C 1
ATOM 1575 O O . GLU A 1 204 ? -7.102 -9.413 24.331 1.00 87.75 204 GLU A O 1
ATOM 1580 N N . GLY A 1 205 ? -7.509 -7.427 23.341 1.00 87.19 205 GLY A N 1
ATOM 1581 C CA . GLY A 1 205 ? -8.359 -6.897 24.406 1.00 87.19 205 GLY A CA 1
ATOM 1582 C C . GLY A 1 205 ? -9.794 -7.429 24.406 1.00 87.19 205 GLY A C 1
ATOM 1583 O O . GLY A 1 205 ? -10.354 -7.743 23.358 1.00 87.19 205 GLY A O 1
ATOM 1584 N N . ASP A 1 206 ? -10.411 -7.477 25.592 1.00 89.62 206 ASP A N 1
ATOM 1585 C CA . ASP A 1 206 ? -11.867 -7.612 25.740 1.00 89.62 206 ASP A CA 1
ATOM 1586 C C . ASP A 1 206 ? -12.507 -6.222 25.687 1.00 89.62 206 ASP A C 1
ATOM 1588 O O . ASP A 1 206 ? -12.229 -5.371 26.542 1.00 89.62 206 ASP A O 1
ATOM 1592 N N . TYR A 1 207 ? -13.349 -5.977 24.687 1.00 90.31 207 TYR A N 1
ATOM 1593 C CA . TYR A 1 207 ? -14.005 -4.694 24.477 1.00 90.31 207 TYR A CA 1
ATOM 1594 C C . TYR A 1 207 ? -15.446 -4.846 23.999 1.00 90.31 207 TYR A C 1
ATOM 1596 O O . TYR A 1 207 ? -15.794 -5.744 23.227 1.00 90.31 207 TYR A O 1
ATOM 1604 N N . SER A 1 208 ? -16.281 -3.904 24.444 1.00 90.06 208 SER A N 1
ATOM 1605 C CA . SER A 1 208 ? -17.636 -3.728 23.928 1.00 90.06 208 SER A CA 1
ATOM 1606 C C . SER A 1 208 ? -17.608 -3.209 22.479 1.00 90.06 208 SER A C 1
ATOM 1608 O O . SER A 1 208 ? -16.589 -2.658 22.050 1.00 90.06 208 SER A O 1
ATOM 1610 N N . PRO A 1 209 ? -18.721 -3.315 21.727 1.00 89.44 209 PRO A N 1
ATOM 1611 C CA . PRO A 1 209 ? -18.836 -2.736 20.387 1.00 89.44 209 PRO A CA 1
ATOM 1612 C C . PRO A 1 209 ? -18.445 -1.252 20.316 1.00 89.44 209 PRO A C 1
ATOM 1614 O O . PRO A 1 209 ? -17.808 -0.813 19.360 1.00 89.44 209 PRO A O 1
ATOM 1617 N N . GLU A 1 210 ? -18.807 -0.474 21.337 1.00 91.38 210 GLU A N 1
ATOM 1618 C CA . GLU A 1 210 ? -18.524 0.960 21.430 1.00 91.38 210 GLU A CA 1
ATOM 1619 C C . GLU A 1 210 ? -17.030 1.217 21.631 1.00 91.38 210 GLU A C 1
ATOM 1621 O O . GLU A 1 210 ? -16.453 2.073 20.957 1.00 91.38 210 GLU A O 1
ATOM 1626 N N . ALA A 1 211 ? -16.391 0.451 22.520 1.00 92.50 211 ALA A N 1
ATOM 1627 C CA . ALA A 1 211 ? -14.955 0.533 22.756 1.00 92.50 211 ALA A CA 1
ATOM 1628 C C . ALA A 1 211 ? -14.151 0.064 21.529 1.00 92.50 211 ALA A C 1
ATOM 1630 O O . ALA A 1 211 ? -13.180 0.719 21.158 1.00 92.50 211 ALA A O 1
ATOM 1631 N N . GLY A 1 212 ? -14.590 -0.993 20.838 1.00 92.56 212 GLY A N 1
ATOM 1632 C CA . GLY A 1 212 ? -13.988 -1.443 19.579 1.00 92.56 212 GLY A CA 1
ATOM 1633 C C . GLY A 1 212 ? -14.085 -0.387 18.472 1.00 92.56 212 GLY A C 1
ATOM 1634 O O . GLY A 1 212 ? -13.086 -0.059 17.832 1.00 92.56 212 GLY A O 1
ATOM 1635 N N . ALA A 1 213 ? -15.264 0.218 18.292 1.00 92.62 213 ALA A N 1
ATOM 1636 C CA . ALA A 1 213 ? -15.468 1.323 17.351 1.00 92.62 213 ALA A CA 1
ATOM 1637 C C . ALA A 1 213 ? -14.623 2.558 17.696 1.00 92.62 213 ALA A C 1
ATOM 1639 O O . ALA A 1 213 ? -14.116 3.234 16.800 1.00 92.62 213 ALA A O 1
ATOM 1640 N N . HIS A 1 214 ? -14.463 2.856 18.986 1.00 94.25 214 HIS A N 1
ATOM 1641 C CA . HIS A 1 214 ? -13.590 3.922 19.455 1.00 94.25 214 HIS A CA 1
ATOM 1642 C C . HIS A 1 214 ? -12.124 3.639 19.102 1.00 94.25 214 HIS A C 1
ATOM 1644 O O . HIS A 1 214 ? -11.503 4.459 18.436 1.00 94.25 214 HIS A O 1
ATOM 1650 N N . LEU A 1 215 ? -11.597 2.460 19.445 1.00 94.88 215 LEU A N 1
ATOM 1651 C CA . LEU A 1 215 ? -10.215 2.072 19.141 1.00 94.88 215 LEU A CA 1
ATOM 1652 C C . LEU A 1 215 ? -9.917 2.082 17.635 1.00 94.88 215 LEU A C 1
ATOM 1654 O O . LEU A 1 215 ? -8.888 2.613 17.221 1.00 94.88 215 LEU A O 1
ATOM 1658 N N . ALA A 1 216 ? -10.820 1.544 16.808 1.00 93.38 216 ALA A N 1
ATOM 1659 C CA . ALA A 1 216 ? -10.654 1.538 15.355 1.00 93.38 216 ALA A CA 1
ATOM 1660 C C . ALA A 1 216 ? -10.644 2.959 14.770 1.00 93.38 216 ALA A C 1
ATOM 1662 O O . ALA A 1 216 ? -9.821 3.269 13.908 1.00 93.38 216 ALA A O 1
ATOM 1663 N N . ARG A 1 217 ? -11.511 3.848 15.275 1.00 95.00 217 ARG A N 1
ATOM 1664 C CA . ARG A 1 217 ? -11.512 5.267 14.895 1.00 95.00 217 ARG A CA 1
ATOM 1665 C C . ARG A 1 217 ? -10.204 5.950 15.289 1.00 95.00 217 ARG A C 1
ATOM 1667 O O . ARG A 1 217 ? -9.628 6.650 14.462 1.00 95.00 217 ARG A O 1
ATOM 1674 N N . SER A 1 218 ? -9.730 5.731 16.512 1.00 96.44 218 SER A N 1
ATOM 1675 C CA . SER A 1 218 ? -8.487 6.323 17.009 1.00 96.44 218 SER A CA 1
ATOM 1676 C C . SER A 1 218 ? -7.272 5.833 16.218 1.00 96.44 218 SER A C 1
ATOM 1678 O O . SER A 1 218 ? -6.424 6.638 15.837 1.00 96.44 218 SER A O 1
ATOM 1680 N N . LEU A 1 219 ? -7.217 4.539 15.875 1.00 95.00 219 LEU A N 1
ATOM 1681 C CA . LEU A 1 219 ? -6.187 3.993 14.987 1.00 95.00 219 LEU A CA 1
ATOM 1682 C C . LEU A 1 219 ? -6.224 4.659 13.607 1.00 95.00 219 LEU A C 1
ATOM 1684 O O . LEU A 1 219 ? -5.183 5.087 13.110 1.00 95.00 219 LEU A O 1
ATOM 1688 N N . ALA A 1 220 ? -7.411 4.767 13.002 1.00 93.00 220 ALA A N 1
ATOM 1689 C CA . ALA A 1 220 ? -7.579 5.399 11.697 1.00 93.00 220 ALA A CA 1
ATOM 1690 C C . ALA A 1 220 ? -7.125 6.867 11.711 1.00 93.00 220 ALA A C 1
ATOM 1692 O O . ALA A 1 220 ? -6.435 7.300 10.793 1.00 93.00 220 ALA A O 1
ATOM 1693 N N . GLN A 1 221 ? -7.449 7.615 12.771 1.00 95.19 221 GLN A N 1
ATOM 1694 C CA . GLN A 1 221 ? -7.021 9.006 12.942 1.00 95.19 221 GLN A CA 1
ATOM 1695 C C . GLN A 1 221 ? -5.499 9.131 13.046 1.00 95.19 221 GLN A C 1
ATOM 1697 O O . GLN A 1 221 ? -4.912 9.919 12.311 1.00 95.19 221 GLN A O 1
ATOM 1702 N N . VAL A 1 222 ? -4.846 8.321 13.887 1.00 94.69 222 VAL A N 1
ATOM 1703 C CA . VAL A 1 222 ? -3.376 8.326 14.003 1.00 94.69 222 VAL A CA 1
ATOM 1704 C C . VAL A 1 222 ? -2.718 7.955 12.672 1.00 94.69 222 VAL A C 1
ATOM 1706 O O . VAL A 1 222 ? -1.769 8.614 12.251 1.00 94.69 222 VAL A O 1
ATOM 1709 N N . CYS A 1 223 ? -3.228 6.932 11.979 1.00 92.12 223 CYS A N 1
ATOM 1710 C CA . CYS A 1 223 ? -2.704 6.531 10.672 1.00 92.12 223 CYS A CA 1
ATOM 1711 C C . CYS A 1 223 ? -2.877 7.637 9.625 1.00 92.12 223 CYS A C 1
ATOM 1713 O O . CYS A 1 223 ? -1.960 7.879 8.843 1.00 92.12 223 CYS A O 1
ATOM 1715 N N . GLN A 1 224 ? -4.017 8.334 9.632 1.00 91.69 224 GLN A N 1
ATOM 1716 C CA . GLN A 1 224 ? -4.268 9.463 8.742 1.00 91.69 224 GLN A CA 1
ATOM 1717 C C . GLN A 1 224 ? -3.295 10.617 9.010 1.00 91.69 224 GLN A C 1
ATOM 1719 O O . GLN A 1 224 ? -2.717 11.140 8.063 1.00 91.69 224 GLN A O 1
ATOM 1724 N N . THR A 1 225 ? -3.062 10.978 10.275 1.00 93.19 225 THR A N 1
ATOM 1725 C CA . THR A 1 225 ? -2.072 12.001 10.647 1.00 93.19 225 THR A CA 1
ATOM 1726 C C . THR A 1 225 ? -0.665 11.605 10.200 1.00 93.19 225 THR A C 1
ATOM 1728 O O . THR A 1 225 ? 0.025 12.387 9.557 1.00 93.19 225 THR A O 1
ATOM 1731 N N . LEU A 1 226 ? -0.249 10.358 10.448 1.00 91.62 226 LEU A N 1
ATOM 1732 C CA . LEU A 1 226 ? 1.049 9.853 9.987 1.00 91.62 226 LEU A CA 1
ATOM 1733 C C . LEU A 1 226 ? 1.187 9.888 8.459 1.00 91.62 226 LEU A C 1
ATOM 1735 O O . LEU A 1 226 ? 2.275 10.166 7.950 1.00 91.62 226 LEU A O 1
ATOM 1739 N N . ALA A 1 227 ? 0.103 9.607 7.731 1.00 87.94 227 ALA A N 1
ATOM 1740 C CA . ALA A 1 227 ? 0.073 9.688 6.277 1.00 87.94 227 ALA A CA 1
ATOM 1741 C C . ALA A 1 227 ? 0.195 11.137 5.778 1.00 87.94 227 ALA A C 1
ATOM 1743 O O . ALA A 1 227 ? 0.968 11.378 4.851 1.00 87.94 227 ALA A O 1
ATOM 1744 N N . SER A 1 228 ? -0.496 12.092 6.411 1.00 88.06 228 SER A N 1
ATOM 1745 C CA . SER A 1 228 ? -0.360 13.527 6.121 1.00 88.06 228 SER A CA 1
ATOM 1746 C C . SER A 1 228 ? 1.070 14.016 6.374 1.00 88.06 228 SER A C 1
ATOM 1748 O O . SER A 1 228 ? 1.709 14.517 5.453 1.00 88.06 228 SER A O 1
ATOM 1750 N N . MET A 1 229 ? 1.639 13.732 7.552 1.00 90.25 229 MET A N 1
ATOM 1751 C CA . MET A 1 229 ? 3.035 14.059 7.881 1.00 90.25 229 MET A CA 1
ATOM 1752 C C . MET A 1 229 ? 4.031 13.490 6.862 1.00 90.25 229 MET A C 1
ATOM 1754 O O . MET A 1 229 ? 5.024 14.132 6.517 1.00 90.25 229 MET A O 1
ATOM 1758 N N . HIS A 1 230 ? 3.800 12.258 6.392 1.00 86.19 230 HIS A N 1
ATOM 1759 C CA . HIS A 1 230 ? 4.645 11.637 5.374 1.00 86.19 230 HIS A CA 1
ATOM 1760 C C . HIS A 1 230 ? 4.506 12.330 4.015 1.00 86.19 230 HIS A C 1
ATOM 1762 O O . HIS A 1 230 ? 5.501 12.525 3.317 1.00 86.19 230 HIS A O 1
ATOM 1768 N N . HIS A 1 231 ? 3.287 12.712 3.637 1.00 83.88 231 HIS A N 1
ATOM 1769 C CA . HIS A 1 231 ? 3.041 13.472 2.419 1.00 83.88 231 HIS A CA 1
ATOM 1770 C C . HIS A 1 231 ? 3.761 14.826 2.448 1.00 83.88 231 HIS A C 1
ATOM 1772 O O . HIS A 1 231 ? 4.433 15.175 1.477 1.00 83.88 231 HIS A O 1
ATOM 1778 N N . ASP A 1 232 ? 3.716 15.532 3.575 1.00 85.00 232 ASP A N 1
ATOM 1779 C CA . ASP A 1 232 ? 4.390 16.820 3.743 1.00 85.00 232 ASP A CA 1
ATOM 1780 C C . ASP A 1 232 ? 5.916 16.687 3.708 1.00 85.00 232 ASP A C 1
ATOM 1782 O O . ASP A 1 232 ? 6.590 17.496 3.074 1.00 85.00 232 ASP A O 1
ATOM 1786 N N . GLU A 1 233 ? 6.481 15.620 4.285 1.00 82.94 233 GLU A N 1
ATOM 1787 C CA . GLU A 1 233 ? 7.911 15.283 4.161 1.00 82.94 233 GLU A CA 1
ATOM 1788 C C . GLU A 1 233 ? 8.321 15.129 2.678 1.00 82.94 233 GLU A C 1
ATOM 1790 O O . GLU A 1 233 ? 9.365 15.619 2.219 1.00 82.94 233 GLU A O 1
ATOM 1795 N N . LEU A 1 234 ? 7.457 14.475 1.894 1.00 78.25 234 LEU A N 1
ATOM 1796 C CA . LEU A 1 234 ? 7.631 14.297 0.455 1.00 78.25 234 LEU A CA 1
ATOM 1797 C C . LEU A 1 234 ? 7.382 15.583 -0.346 1.00 78.25 234 LEU A C 1
ATOM 1799 O O . LEU A 1 234 ? 7.991 15.720 -1.409 1.00 78.25 234 LEU A O 1
ATOM 1803 N N . ALA A 1 235 ? 6.582 16.529 0.142 1.00 76.62 235 ALA A N 1
ATOM 1804 C CA . ALA A 1 235 ? 6.341 17.820 -0.502 1.00 76.62 235 ALA A CA 1
ATOM 1805 C C . ALA A 1 235 ? 7.428 18.861 -0.175 1.00 76.62 235 ALA A C 1
ATOM 1807 O O . ALA A 1 235 ? 7.937 19.523 -1.075 1.00 76.62 235 ALA A O 1
ATOM 1808 N N . ALA A 1 236 ? 7.854 18.973 1.085 1.00 72.31 236 ALA A N 1
ATOM 1809 C CA . ALA A 1 236 ? 8.797 19.992 1.553 1.00 72.31 236 ALA A CA 1
ATOM 1810 C C . ALA A 1 236 ? 10.161 19.912 0.854 1.00 72.31 236 ALA A C 1
ATOM 1812 O O . ALA A 1 236 ? 10.750 20.929 0.497 1.00 72.31 236 ALA A O 1
ATOM 1813 N N . GLY A 1 237 ? 10.654 18.706 0.575 1.00 59.41 237 GLY A N 1
ATOM 1814 C CA . GLY A 1 237 ? 11.893 18.558 -0.189 1.00 59.41 237 GLY A CA 1
ATOM 1815 C C . GLY A 1 237 ? 11.741 18.706 -1.717 1.00 59.41 237 GLY A C 1
ATOM 1816 O O . GLY A 1 237 ? 12.672 18.355 -2.434 1.00 59.41 237 GLY A O 1
ATOM 1817 N N . ILE A 1 238 ? 10.581 19.139 -2.229 1.00 53.38 238 ILE A N 1
ATOM 1818 C CA . ILE A 1 238 ? 10.401 19.596 -3.624 1.00 53.38 238 ILE A CA 1
ATOM 1819 C C . ILE A 1 238 ? 10.815 21.078 -3.757 1.00 53.38 238 ILE A C 1
ATOM 1821 O O . ILE A 1 238 ? 11.128 21.526 -4.856 1.00 53.38 238 ILE A O 1
ATOM 1825 N N . SER A 1 239 ? 10.865 21.821 -2.644 1.00 46.94 239 SER A N 1
ATOM 1826 C CA . SER A 1 239 ? 11.194 23.256 -2.596 1.00 46.94 239 SER A CA 1
ATOM 1827 C C . SER A 1 239 ? 12.665 23.566 -2.260 1.00 46.94 239 SER A C 1
ATOM 1829 O O . SER A 1 239 ? 12.991 24.728 -2.016 1.00 46.94 239 SER A O 1
ATOM 1831 N N . GLN A 1 240 ? 13.545 22.556 -2.229 1.00 36.84 240 GLN A N 1
ATOM 1832 C CA . GLN A 1 240 ? 15.005 22.690 -2.069 1.00 36.84 240 GLN A CA 1
ATOM 1833 C C . GLN A 1 240 ? 15.725 22.150 -3.302 1.00 36.84 240 GLN A C 1
ATOM 1835 O O . GLN A 1 240 ? 16.734 22.771 -3.700 1.00 36.84 240 GLN A O 1
#

Foldseek 3Di:
DDDPPQAAFQPLLVVLVVLFPDPDQLVLQVQLQLQCVLLLHPDHDGSCNSVVVRSHDDDDDCSLVSSQVSSCVRNVHHDDSCSRNPPNDPPADEAEEEPCVLVPADPELVSVLVVLVVVVVDPHHYRYGYDDPVSVVVSVVVVVPDDNYQLFADPPADEADDPVLLVVLVVLLVVLVVCCVPVQLVCLVVSVVCLVSLSCCSHRHGDGSVSNVSSVVSNVSSVVSSVRSVVVVSVVVVVD

Sequence (240 aa):
MARSKELSPNHRLRQLIAETEWDSVGVLADRVNRLLHQAGSRRVIHRTTPYKWLRGHVPSGPVPALVVRALSTALGRDLTFDDVWVHRGPTTVTEVIRAHEGLDQPWDITGLHNLLQELDKVPARRVVLAATGTVLTTLAWQSLAAPIPRLVAPRKPTTAIPPSALRIVDSLVSSAQAADDREGSSARQTISMSVPIIVKLLQEGDYSPEAGAHLARSLAQVCQTLASMHHDELAAGISQ

Radius of gyration: 22.21 Å; chains: 1; bounding box: 68×39×61 Å